Protein AF-A0A8B8WNE2-F1 (afdb_monomer)

Sequence (364 aa):
MQEPPKNIEEFLKLQNLDHWPKEIHFGDNDKLLCTLKKIKEDSSFTSIYTHLWGNVPRVHDATMAMESRLAECSMLLKNHVSEIFEWNRIISRTSSHGKLEQYKAFLRNYRKEKKIMLSDDMETKKDIEGCNFPGFRTNELTRLPRHLNAERIYLFILKAHNFEGKIFKIWKTHFLSEASVALLHDSFWWWFLHKFKPDRESQDSLFDRISESYVSLFMSIPLSRKDAFFQVYPDCLAQAIYATFQEAFPESSDFFNDEFKEDLGNNIFLWLSGLKPKKDFWTHWKLNELSTTTIHGSKKTPSESIKDRIARSQECISTYIDFNMTKILKNPEGYTMPASKEESRLSGLPTKAPSKGYQETLRS

Foldseek 3Di:
DDDPDPDPVSVCVVVVNPPPPPDDDDPCVPVVVVVVVVVCVCPDPVNVVVVCVVPPQDPVNVVVVVVVVVVVVVVVVVVVVVVVVVVVVLVVDDDDPVSVVVVVVVVVVVVPPDPPPVPPPPPQALALQSDDQPFDDLPDQRAAAPNDDQLLLLVVLLVLVPDDPVVSVVLSVLCPDPLNSLLLRLLLVLVSCVPPNPDPVRNVSSVVSNVVSLVVSLVPDDPVCNVVNLVCSLVSSLLSSLLSCCQSRVVHVVVSDLVVSQVSSQVSCCVRPVDGDPPPPCVSPPCVCVQQAPSSGHGDDHDQPVVNVVVVVVVVVCVVDPPPVVVCVVDVPVPDDDDDDDDDDDDDDDDDDDDDDDDDDDDD

Solvent-accessible surface area (backbone atoms only — not comparable to full-atom values): 22325 Å² total; per-residue (Å²): 132,83,78,79,65,89,47,70,70,54,43,31,55,76,67,72,43,86,82,61,82,88,72,80,86,68,95,53,61,66,63,51,51,51,49,52,50,48,51,52,52,58,68,26,70,68,46,46,48,54,52,46,68,75,70,51,83,45,72,65,57,53,48,52,54,49,51,52,51,50,52,51,51,50,51,54,49,52,50,53,49,52,50,51,48,52,52,48,57,64,66,70,57,78,88,62,81,74,49,60,57,51,54,51,52,50,52,51,55,61,65,51,67,63,74,71,65,79,61,86,80,58,87,64,68,50,36,65,83,74,58,75,84,91,65,83,52,95,92,50,84,62,78,46,65,93,72,54,54,60,61,56,45,46,53,52,54,56,56,66,68,64,53,57,73,70,56,40,57,58,49,48,56,55,58,60,28,69,34,41,41,48,36,49,40,34,52,40,52,37,50,46,22,70,76,76,52,78,46,67,69,53,36,53,56,33,49,52,52,35,51,53,22,47,51,52,42,59,69,71,44,58,78,95,49,37,66,70,49,63,72,49,45,42,60,53,51,36,52,41,41,52,51,49,50,55,70,54,18,62,76,38,49,85,72,66,41,69,66,48,52,52,53,48,35,38,51,43,20,33,73,74,70,70,43,67,68,66,85,74,66,69,74,77,61,77,53,72,56,62,70,48,21,43,97,82,72,45,72,46,77,74,79,72,46,72,67,55,51,49,48,50,53,51,51,52,49,53,70,74,54,77,79,54,65,71,59,54,75,70,50,66,79,83,76,62,82,87,80,88,81,91,90,88,82,89,86,82,86,86,91,84,91,87,83,88,80,92,78,93,82,90,89,132

InterPro domains:
  IPR029417 FAM227 Protein [PF14922] (142-290)
  IPR029417 FAM227 Protein [PTHR33560] (12-342)

Secondary structure (DSSP, 8-state):
-PPPPSSHHHHHHHTT-TT--S----S-HHHHHHHHHHHHHHTSHHHHHHHHHHHS--HHHHHHHHHHHHHHHHHHHHHHHHHHHHHHHHHHS---THHHHHHHHHHHHHTTS------TT--S-SSSTT-------TTSPPPPGGG--HHHHHHHHHHHTT--HHHHHHHHHHHTSHHHHHHHHHHHHHHHHHHTS--HHHHHHHHHHHHHHHHHHHHHS-HHHHHHHHHHHHHHHHHHHHHHHHHH-GGGGGGS-HHHHHHHHHHHHHHHHSSPPPTTGGGG---HHHHHB-TTSPBPPP---HHHHHHHHHHHHHHH----HHHHHH-GGGG-PPP-------------------------

Mean predicted aligned error: 21.05 Å

pLDDT: mean 73.75, std 20.16, range [26.16, 97.69]

Radius of gyration: 37.47 Å; Cα contacts (8 Å, |Δi|>4): 193; chains: 1; bounding box: 76×90×105 Å

Nearest PDB structures (foldseek):
  6tv5-assembly1_B  TM=4.886E-01  e=3.272E+00  Argiope argentata
  7a0i-assembly1_A  TM=5.057E-01  e=6.732E+00  Trichonephila clavipes

Organism: Balaenoptera musculus (NCBI:txid9771)

Structure (mmCIF, N/CA/C/O backbone):
data_AF-A0A8B8WNE2-F1
#
_entry.id   AF-A0A8B8WNE2-F1
#
loop_
_atom_site.group_PDB
_atom_site.id
_atom_site.type_symbol
_atom_site.label_atom_id
_atom_site.label_alt_id
_atom_site.label_comp_id
_atom_site.label_asym_id
_atom_site.label_entity_id
_atom_site.label_seq_id
_atom_site.pdbx_PDB_ins_code
_atom_site.Cartn_x
_atom_site.Cartn_y
_atom_site.Cartn_z
_atom_site.occupancy
_atom_site.B_iso_or_equiv
_atom_site.auth_seq_id
_atom_site.auth_comp_id
_atom_site.auth_asym_id
_atom_site.auth_atom_id
_atom_site.pdbx_PDB_model_num
ATOM 1 N N . MET A 1 1 ? 19.455 -43.762 28.424 1.00 48.88 1 MET A N 1
ATOM 2 C CA . MET A 1 1 ? 19.972 -42.782 27.445 1.00 48.88 1 MET A CA 1
ATOM 3 C C . MET A 1 1 ? 21.254 -43.367 26.884 1.00 48.88 1 MET A C 1
ATOM 5 O O . MET A 1 1 ? 22.094 -43.746 27.688 1.00 48.88 1 MET A O 1
ATOM 9 N N . GLN A 1 2 ? 21.355 -43.574 25.569 1.00 64.38 2 GLN A N 1
ATOM 10 C CA . GLN A 1 2 ? 22.597 -44.073 24.962 1.00 64.38 2 GLN A CA 1
ATOM 11 C C . GLN A 1 2 ? 23.680 -42.997 25.091 1.00 64.38 2 GLN A C 1
ATOM 13 O O . GLN A 1 2 ? 23.397 -41.820 24.866 1.00 64.38 2 GLN A O 1
ATOM 18 N N . GLU A 1 3 ? 24.884 -43.394 25.512 1.00 72.44 3 GLU A N 1
ATOM 19 C CA . GLU A 1 3 ? 26.039 -42.493 25.532 1.00 72.44 3 GLU A CA 1
ATOM 20 C C . GLU A 1 3 ? 26.310 -41.966 24.113 1.00 72.44 3 GLU A C 1
ATOM 22 O O . GLU A 1 3 ? 26.172 -42.723 23.148 1.00 72.44 3 GLU A O 1
ATOM 27 N N . PRO A 1 4 ? 26.676 -40.681 23.962 1.00 70.50 4 PRO A N 1
ATOM 28 C CA . PRO A 1 4 ? 27.012 -40.131 22.660 1.00 70.50 4 PRO A CA 1
ATOM 29 C C . PRO A 1 4 ? 28.273 -40.816 22.103 1.00 70.50 4 PRO A C 1
ATOM 31 O O . PRO A 1 4 ? 29.199 -41.100 22.870 1.00 70.50 4 PRO A O 1
ATOM 34 N N . PRO A 1 5 ? 28.327 -41.074 20.784 1.00 75.50 5 PRO A N 1
ATOM 35 C CA . PRO A 1 5 ? 29.476 -41.713 20.152 1.00 75.50 5 PRO A CA 1
ATOM 36 C C . PRO A 1 5 ? 30.748 -40.889 20.351 1.00 75.50 5 PRO A C 1
ATOM 38 O O . PRO A 1 5 ? 30.731 -39.663 20.213 1.00 75.50 5 PRO A O 1
ATOM 41 N N . LYS A 1 6 ? 31.852 -41.570 20.675 1.00 80.00 6 LYS A N 1
ATOM 42 C CA . LYS A 1 6 ? 33.145 -40.934 20.995 1.00 80.00 6 LYS A CA 1
ATOM 43 C C . LYS A 1 6 ? 34.102 -40.909 19.805 1.00 80.00 6 LYS A C 1
ATOM 45 O O . LYS A 1 6 ? 35.064 -40.146 19.813 1.00 80.00 6 LYS A O 1
ATOM 50 N N . ASN A 1 7 ? 33.838 -41.718 18.782 1.00 79.31 7 ASN A N 1
ATOM 51 C CA . ASN A 1 7 ? 34.587 -41.745 17.530 1.00 79.31 7 ASN A CA 1
ATOM 52 C C . ASN A 1 7 ? 33.634 -41.786 16.324 1.00 79.31 7 ASN A C 1
ATOM 54 O O . ASN A 1 7 ? 32.427 -42.018 16.453 1.00 79.31 7 ASN A O 1
ATOM 58 N N . ILE A 1 8 ? 34.183 -41.499 15.143 1.00 74.19 8 ILE A N 1
ATOM 59 C CA . ILE A 1 8 ? 33.393 -41.393 13.914 1.00 74.19 8 ILE A CA 1
ATOM 60 C C . ILE A 1 8 ? 32.842 -42.757 13.483 1.00 74.19 8 ILE A C 1
ATOM 62 O O . ILE A 1 8 ? 31.749 -42.829 12.932 1.00 74.19 8 ILE A O 1
ATOM 66 N N . GLU A 1 9 ? 33.531 -43.848 13.810 1.00 77.38 9 GLU A N 1
ATOM 67 C CA . GLU A 1 9 ? 33.096 -45.215 13.528 1.00 77.38 9 GLU A CA 1
ATOM 68 C C . GLU A 1 9 ? 31.856 -45.617 14.345 1.00 77.38 9 GLU A C 1
ATOM 70 O O . GLU A 1 9 ? 30.936 -46.235 13.810 1.00 77.38 9 GLU A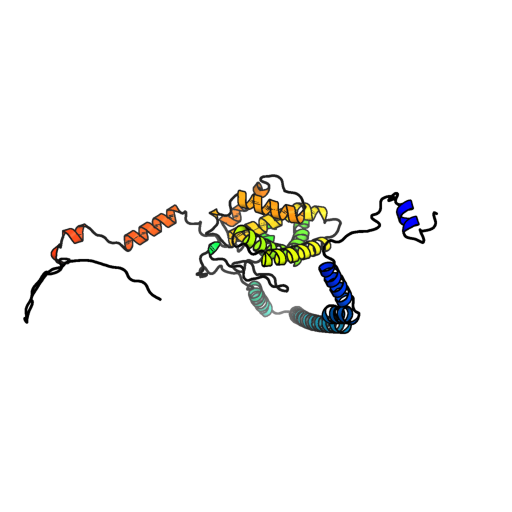 O 1
ATOM 75 N N . GLU A 1 10 ? 31.797 -45.244 15.625 1.00 80.75 10 GLU A N 1
ATOM 76 C CA . GLU A 1 10 ? 30.633 -45.421 16.500 1.00 80.75 10 GLU A CA 1
ATOM 77 C C . GLU A 1 10 ? 29.460 -44.563 16.028 1.00 80.75 10 GLU A C 1
ATOM 79 O O . GLU A 1 10 ? 28.321 -45.032 16.018 1.00 80.75 10 GLU A O 1
ATOM 84 N N . PHE A 1 11 ? 29.733 -43.329 15.590 1.00 80.44 11 PHE A N 1
ATOM 85 C CA . PHE A 1 11 ? 28.715 -42.442 15.032 1.00 80.44 11 PHE A CA 1
ATOM 86 C C . PHE A 1 11 ? 28.107 -43.013 13.745 1.00 80.44 11 PHE A C 1
ATOM 88 O O . PHE A 1 11 ? 26.885 -43.077 13.620 1.00 80.44 11 PHE A O 1
ATOM 95 N N . LEU A 1 12 ? 28.937 -43.479 12.809 1.00 78.38 12 LEU A N 1
ATOM 96 C CA . LEU A 1 12 ? 28.476 -44.042 11.538 1.00 78.38 12 LEU A CA 1
ATOM 97 C C . LEU A 1 12 ? 27.674 -45.335 11.740 1.00 78.38 12 LEU A C 1
ATOM 99 O O . LEU A 1 12 ? 26.643 -45.514 11.089 1.00 78.38 12 LEU A O 1
ATOM 103 N N . LYS A 1 13 ? 28.078 -46.185 12.695 1.00 79.19 13 LYS A N 1
ATOM 104 C CA . LYS A 1 13 ? 27.313 -47.381 13.086 1.00 79.19 13 LYS A CA 1
ATOM 105 C C . LYS A 1 13 ? 25.959 -47.041 13.702 1.00 79.19 13 LYS A C 1
ATOM 107 O O . LYS A 1 13 ? 24.970 -47.683 13.371 1.00 79.19 13 LYS A O 1
ATOM 112 N N . LEU A 1 14 ? 25.888 -46.023 14.563 1.00 79.44 14 LEU A N 1
ATOM 113 C CA . LEU A 1 14 ? 24.617 -45.558 15.139 1.00 79.44 14 LEU A CA 1
ATOM 114 C C . LEU A 1 14 ? 23.645 -45.028 14.076 1.00 79.44 14 LEU A C 1
ATOM 116 O O . LEU A 1 14 ? 22.435 -45.109 14.266 1.00 79.44 14 LEU A O 1
ATOM 120 N N . GLN A 1 15 ? 24.165 -44.498 12.967 1.00 78.00 15 GLN A N 1
ATOM 121 C CA . GLN A 1 15 ? 23.371 -43.994 11.844 1.00 78.00 15 GLN A CA 1
ATOM 122 C C . GLN A 1 15 ? 23.116 -45.051 10.749 1.00 78.00 15 GLN A C 1
ATOM 124 O O . GLN A 1 15 ? 22.546 -44.711 9.715 1.00 78.00 15 GLN A O 1
ATOM 129 N N . ASN A 1 16 ? 23.506 -46.320 10.954 1.00 76.06 16 ASN A N 1
ATOM 130 C CA . ASN A 1 16 ? 23.431 -47.405 9.959 1.00 76.06 16 ASN A CA 1
ATOM 131 C C . ASN A 1 16 ? 24.125 -47.075 8.616 1.00 76.06 16 ASN A C 1
ATOM 133 O O . ASN A 1 16 ? 23.682 -47.500 7.548 1.00 76.06 16 ASN A O 1
ATOM 137 N N . LEU A 1 17 ? 25.220 -46.308 8.649 1.00 71.94 17 LEU A N 1
ATOM 138 C CA . LEU A 1 17 ? 25.988 -45.893 7.468 1.00 71.94 17 LEU A CA 1
ATOM 139 C C . LEU A 1 17 ? 27.290 -46.699 7.345 1.00 71.94 17 LEU A C 1
ATOM 141 O O . LEU A 1 17 ? 28.389 -46.145 7.326 1.00 71.94 17 LEU A O 1
ATOM 145 N N . ASP A 1 18 ? 27.169 -48.023 7.231 1.00 66.38 18 ASP A N 1
ATOM 146 C CA . ASP A 1 18 ? 28.320 -48.943 7.177 1.00 66.38 18 ASP A CA 1
ATOM 147 C C . ASP A 1 18 ? 29.177 -48.793 5.902 1.00 66.38 18 ASP A C 1
ATOM 149 O O . ASP A 1 18 ? 30.341 -49.190 5.878 1.00 66.38 18 ASP A O 1
ATOM 153 N N . HIS A 1 19 ? 28.617 -48.199 4.843 1.00 61.06 19 HIS A N 1
ATOM 154 C CA . HIS A 1 19 ? 29.271 -47.988 3.543 1.00 61.06 19 HIS A CA 1
ATOM 155 C C . HIS A 1 19 ? 29.701 -46.527 3.350 1.00 61.06 19 HIS A C 1
ATOM 157 O O . HIS A 1 19 ? 29.544 -45.950 2.273 1.00 61.06 19 HIS A O 1
ATOM 163 N N . TRP A 1 20 ? 30.219 -45.904 4.409 1.00 66.00 20 TRP A N 1
ATOM 164 C CA . TRP A 1 20 ? 30.763 -44.554 4.319 1.00 66.00 20 TRP A CA 1
ATOM 165 C C . TRP A 1 20 ? 32.042 -44.544 3.458 1.00 66.00 20 TRP A C 1
ATOM 167 O O . TRP A 1 20 ? 32.944 -45.350 3.718 1.00 66.00 20 TRP A O 1
ATOM 177 N N . PRO A 1 21 ? 32.164 -43.659 2.448 1.00 64.94 21 PRO A N 1
ATOM 178 C CA . PRO A 1 21 ? 33.367 -43.572 1.627 1.00 64.94 21 PRO A CA 1
ATOM 179 C C . PRO A 1 21 ? 34.574 -43.218 2.502 1.00 64.94 21 PRO A C 1
ATOM 181 O O . PRO A 1 21 ? 34.667 -42.110 3.029 1.00 64.94 21 PRO A O 1
ATOM 184 N N . LYS A 1 22 ? 35.494 -44.171 2.682 1.00 64.31 22 LYS A N 1
ATOM 185 C CA . LYS A 1 22 ? 36.714 -43.962 3.481 1.00 64.31 22 LYS A CA 1
ATOM 186 C C . LYS A 1 22 ? 37.762 -43.145 2.729 1.00 64.31 22 LYS A C 1
ATOM 188 O O . LYS A 1 22 ? 38.534 -42.426 3.350 1.00 64.31 22 LYS A O 1
ATOM 193 N N . GLU A 1 23 ? 37.746 -43.224 1.401 1.00 58.97 23 GLU A N 1
ATOM 194 C CA . GLU A 1 23 ? 38.662 -42.509 0.520 1.00 58.97 23 GLU A CA 1
ATOM 195 C C . GLU A 1 23 ? 37.865 -41.865 -0.614 1.00 58.97 23 GLU A C 1
ATOM 197 O O . GLU A 1 23 ? 37.253 -42.541 -1.441 1.00 58.97 23 GLU A O 1
ATOM 202 N N . ILE A 1 24 ? 37.838 -40.532 -0.623 1.00 58.50 24 ILE A N 1
ATOM 203 C CA . ILE A 1 24 ? 37.271 -39.751 -1.718 1.00 58.50 24 ILE A CA 1
ATOM 204 C C . ILE A 1 24 ? 38.439 -39.351 -2.617 1.00 58.50 24 ILE A C 1
ATOM 206 O O . ILE A 1 24 ? 39.247 -38.496 -2.254 1.00 58.50 24 ILE A O 1
ATOM 210 N N . HIS A 1 25 ? 38.548 -39.972 -3.790 1.00 58.09 25 HIS A N 1
ATOM 211 C CA . HIS A 1 25 ? 39.507 -39.542 -4.804 1.00 58.09 25 HIS A CA 1
ATOM 212 C C . HIS A 1 25 ? 38.966 -38.305 -5.520 1.00 58.09 25 HIS A C 1
ATOM 214 O O . HIS A 1 25 ? 38.154 -38.396 -6.440 1.00 58.09 25 HIS A O 1
ATOM 220 N N . PHE A 1 26 ? 39.411 -37.130 -5.085 1.00 57.81 26 PHE A N 1
ATOM 221 C CA . PHE A 1 26 ? 39.160 -35.890 -5.805 1.00 57.81 26 PHE A CA 1
ATOM 222 C C . PHE A 1 26 ? 40.120 -35.803 -6.998 1.00 57.81 26 PHE A C 1
ATOM 224 O O . PHE A 1 26 ? 41.335 -35.813 -6.826 1.00 57.81 26 PHE A O 1
ATOM 231 N N . GLY A 1 27 ? 39.577 -35.727 -8.215 1.00 60.47 27 GLY A N 1
ATOM 232 C CA . GLY A 1 27 ? 40.360 -35.715 -9.459 1.00 60.47 27 GLY A CA 1
ATOM 233 C C . GLY A 1 27 ? 41.192 -34.450 -9.708 1.00 60.47 27 GLY A C 1
ATOM 234 O O . GLY A 1 27 ? 41.904 -34.398 -10.703 1.00 60.47 27 GLY A O 1
ATOM 235 N N . ASP A 1 28 ? 41.113 -33.441 -8.835 1.00 67.00 28 ASP A N 1
ATOM 236 C CA . ASP A 1 28 ? 41.791 -32.151 -9.001 1.00 67.00 28 ASP A CA 1
ATOM 237 C C . ASP A 1 28 ? 42.262 -31.608 -7.636 1.00 67.00 28 ASP A C 1
ATOM 239 O O . ASP A 1 28 ? 41.620 -30.767 -6.996 1.00 67.00 28 ASP A O 1
ATOM 243 N N . ASN A 1 29 ? 43.366 -32.179 -7.139 1.00 67.06 29 ASN A N 1
ATOM 244 C CA . ASN A 1 29 ? 43.951 -31.852 -5.832 1.00 67.06 29 ASN A CA 1
ATOM 245 C C . ASN A 1 29 ? 44.371 -30.377 -5.719 1.00 67.06 29 ASN A C 1
ATOM 247 O O . ASN A 1 29 ? 44.276 -29.797 -4.636 1.00 67.06 29 ASN A O 1
ATOM 251 N N . ASP A 1 30 ? 44.773 -29.745 -6.822 1.00 72.44 30 ASP A N 1
ATOM 252 C CA . ASP A 1 30 ? 45.259 -28.361 -6.824 1.00 72.44 30 ASP A CA 1
ATOM 253 C C . ASP A 1 30 ? 44.125 -27.363 -6.562 1.00 72.44 30 ASP A C 1
ATOM 255 O O . ASP A 1 30 ? 44.275 -26.403 -5.795 1.00 72.44 30 ASP A O 1
ATOM 259 N N . LYS A 1 31 ? 42.940 -27.624 -7.124 1.00 74.81 31 LYS A N 1
ATOM 260 C CA . LYS A 1 31 ? 41.735 -26.817 -6.894 1.00 74.81 31 LYS A CA 1
ATOM 261 C C . LYS A 1 31 ? 41.221 -26.943 -5.460 1.00 74.81 31 LYS A C 1
ATOM 263 O O . LYS A 1 31 ? 40.771 -25.957 -4.865 1.00 74.81 31 LYS A O 1
ATOM 268 N N . LEU A 1 32 ? 41.325 -28.138 -4.882 1.00 71.88 32 LEU A N 1
ATOM 269 C CA . LEU A 1 32 ? 40.969 -28.391 -3.487 1.00 71.88 32 LEU A CA 1
ATOM 270 C C . LEU A 1 32 ? 41.952 -27.685 -2.543 1.00 71.88 32 LEU A C 1
ATOM 272 O O . LEU A 1 32 ? 41.517 -27.004 -1.614 1.00 71.88 32 LEU A O 1
ATOM 276 N N . LEU A 1 33 ? 43.254 -27.739 -2.834 1.00 78.31 33 LEU A N 1
ATOM 277 C CA . LEU A 1 33 ? 44.283 -27.020 -2.081 1.00 78.31 33 LEU A CA 1
ATOM 278 C C . LEU A 1 33 ? 44.056 -25.499 -2.112 1.00 78.31 33 LEU A C 1
ATOM 280 O O . LEU A 1 33 ? 44.132 -24.843 -1.073 1.00 78.31 33 LEU A O 1
ATOM 284 N N . CYS A 1 34 ? 43.711 -24.942 -3.278 1.00 77.19 34 CYS A N 1
ATOM 285 C CA . CYS A 1 34 ? 43.352 -23.527 -3.413 1.00 77.19 34 CYS A CA 1
ATOM 286 C C . CYS A 1 34 ? 42.118 -23.169 -2.578 1.00 77.19 34 CYS A C 1
ATOM 288 O O . CYS A 1 34 ? 42.102 -22.140 -1.905 1.00 77.19 34 CYS A O 1
ATOM 290 N N . THR A 1 35 ? 41.104 -24.036 -2.577 1.00 79.50 35 THR A N 1
ATOM 291 C CA . THR A 1 35 ? 39.876 -23.834 -1.797 1.00 79.50 35 THR A CA 1
ATOM 292 C C . THR A 1 35 ? 40.157 -23.900 -0.297 1.00 79.50 35 THR A C 1
ATOM 294 O O . THR A 1 35 ? 39.703 -23.035 0.444 1.00 79.50 35 THR A O 1
ATOM 297 N N . LEU A 1 36 ? 40.969 -24.858 0.159 1.00 81.38 36 LEU A N 1
ATOM 298 C CA . LEU A 1 36 ? 41.393 -24.959 1.557 1.00 81.38 36 LEU A CA 1
ATOM 299 C C . LEU A 1 36 ? 42.225 -23.755 1.995 1.00 81.38 36 LEU A C 1
ATOM 301 O O . LEU A 1 36 ? 42.039 -23.254 3.102 1.00 81.38 36 LEU A O 1
ATOM 305 N N . LYS A 1 37 ? 43.127 -23.270 1.137 1.00 82.88 37 LYS A N 1
ATOM 306 C CA . LYS A 1 37 ? 43.926 -22.076 1.422 1.00 82.88 37 LYS A CA 1
ATOM 307 C C . LYS A 1 37 ? 43.037 -20.841 1.547 1.00 82.88 37 LYS A C 1
ATOM 309 O O . LYS A 1 37 ? 43.192 -20.093 2.505 1.00 82.88 37 LYS A O 1
ATOM 314 N N . LYS A 1 38 ? 42.063 -20.693 0.648 1.00 83.38 38 LYS A N 1
ATOM 315 C CA . LYS A 1 38 ? 41.084 -19.605 0.683 1.00 83.38 38 LYS A CA 1
ATOM 316 C C . LYS A 1 38 ? 40.211 -19.664 1.934 1.00 83.38 38 LYS A C 1
ATOM 318 O O . LYS A 1 38 ? 40.115 -18.677 2.644 1.00 83.38 38 LYS A O 1
ATOM 323 N N . ILE A 1 39 ? 39.677 -20.840 2.274 1.00 81.75 39 ILE A N 1
ATOM 324 C CA . ILE A 1 39 ? 38.917 -21.039 3.516 1.00 81.75 39 ILE A CA 1
ATOM 325 C C . ILE A 1 39 ? 39.778 -20.688 4.730 1.00 81.75 39 ILE A C 1
ATOM 327 O O . ILE A 1 39 ? 39.291 -20.025 5.633 1.00 81.75 39 ILE A O 1
ATOM 331 N N . LYS A 1 40 ? 41.056 -21.082 4.747 1.00 86.06 40 LYS A N 1
ATOM 332 C CA . LYS A 1 40 ? 41.979 -20.777 5.847 1.00 86.06 40 LYS A CA 1
ATOM 333 C C . LYS A 1 40 ? 42.279 -19.280 5.973 1.00 86.06 40 LYS A C 1
ATOM 335 O O . LYS A 1 40 ? 42.417 -18.782 7.090 1.00 86.06 40 LYS A O 1
ATOM 340 N N . GLU A 1 41 ? 42.407 -18.580 4.850 1.00 85.50 41 GLU A N 1
ATOM 341 C CA . GLU A 1 41 ? 42.582 -17.125 4.794 1.00 85.50 41 GLU A CA 1
ATOM 342 C C . GLU A 1 41 ? 41.306 -16.400 5.251 1.00 85.50 41 GLU A C 1
ATOM 344 O O . GLU A 1 41 ? 41.379 -15.523 6.116 1.00 85.50 41 GLU A O 1
ATOM 349 N N . ASP A 1 42 ? 40.141 -16.835 4.772 1.00 79.94 42 ASP A N 1
ATOM 350 C CA . ASP A 1 42 ? 38.824 -16.298 5.133 1.00 79.94 42 ASP A CA 1
ATOM 351 C C . ASP A 1 42 ? 38.476 -16.577 6.606 1.00 79.94 42 ASP A C 1
ATOM 353 O O . ASP A 1 42 ? 37.898 -15.731 7.284 1.00 79.94 42 ASP A O 1
ATOM 357 N N . SER A 1 43 ? 38.896 -17.727 7.141 1.00 80.12 43 SER A N 1
ATOM 358 C CA . SER A 1 43 ? 38.730 -18.099 8.549 1.00 80.12 43 SER A CA 1
ATOM 359 C C . SER A 1 43 ? 39.843 -17.567 9.457 1.00 80.12 43 SER A C 1
ATOM 361 O O . SER A 1 43 ? 39.888 -17.907 10.641 1.00 80.12 43 SER A O 1
ATOM 363 N N . SER A 1 44 ? 40.799 -16.801 8.923 1.00 89.19 44 SER A N 1
ATOM 364 C CA . SER A 1 44 ? 41.867 -16.232 9.740 1.00 89.19 44 SER A CA 1
ATOM 365 C C . SER A 1 44 ? 41.306 -15.166 10.678 1.00 89.19 44 SER A C 1
ATOM 367 O O . SER A 1 44 ? 40.397 -14.414 10.323 1.00 89.19 44 SER A O 1
ATOM 369 N N . PHE A 1 45 ? 41.884 -15.066 11.878 1.00 87.62 45 PHE A N 1
ATOM 370 C CA . PHE A 1 45 ? 41.476 -14.066 12.865 1.00 87.62 45 PHE A CA 1
ATOM 371 C C . PHE A 1 45 ? 41.460 -12.653 12.271 1.00 87.62 45 PHE A C 1
ATOM 373 O O . PHE A 1 45 ? 40.511 -11.912 12.491 1.00 87.62 45 PHE A O 1
ATOM 380 N N . THR A 1 46 ? 42.473 -12.301 11.476 1.00 87.81 46 THR A N 1
ATOM 381 C CA . THR A 1 46 ? 42.583 -10.983 10.844 1.00 87.81 46 THR A CA 1
ATOM 382 C C . THR A 1 46 ? 41.436 -10.710 9.877 1.00 87.81 46 THR A C 1
ATOM 384 O O . THR A 1 46 ? 40.878 -9.620 9.934 1.00 87.81 46 THR A O 1
ATOM 387 N N . SER A 1 47 ? 41.069 -11.681 9.030 1.00 87.88 47 SER A N 1
ATOM 388 C CA . SER A 1 47 ? 39.990 -11.531 8.041 1.00 87.88 47 SER A CA 1
ATOM 389 C C . SER A 1 47 ? 38.616 -11.435 8.710 1.00 87.88 47 SER A C 1
ATOM 391 O O . SER A 1 47 ? 37.817 -10.550 8.402 1.00 87.88 47 SER A O 1
ATOM 393 N N . ILE A 1 48 ? 38.373 -12.282 9.716 1.00 87.19 48 ILE A N 1
ATOM 394 C CA . ILE A 1 48 ? 37.149 -12.228 10.526 1.00 87.19 48 ILE A CA 1
ATOM 395 C C . ILE A 1 48 ? 37.073 -10.892 11.276 1.00 87.19 48 ILE A C 1
ATOM 397 O O . ILE A 1 48 ? 36.033 -10.236 11.273 1.00 87.19 48 ILE A O 1
ATOM 401 N N . TYR A 1 49 ? 38.172 -10.460 11.896 1.00 85.00 49 TYR A N 1
ATOM 402 C CA . TYR A 1 49 ? 38.223 -9.221 12.663 1.00 85.00 49 TYR A CA 1
ATOM 403 C C . TYR A 1 49 ? 37.957 -7.994 11.788 1.00 85.00 49 TYR A C 1
ATOM 405 O O . TYR A 1 49 ? 37.120 -7.175 12.154 1.00 85.00 49 TYR A O 1
ATOM 413 N N . THR A 1 50 ? 38.602 -7.861 10.624 1.00 86.69 50 THR A N 1
ATOM 414 C CA . THR A 1 50 ? 38.355 -6.731 9.712 1.00 86.69 50 THR A CA 1
ATOM 415 C C . THR A 1 50 ? 36.935 -6.739 9.161 1.00 86.69 50 THR A C 1
ATOM 417 O O . THR A 1 50 ? 36.314 -5.677 9.084 1.00 86.69 50 THR A O 1
ATOM 420 N N . HIS A 1 51 ? 36.392 -7.914 8.831 1.00 84.88 51 HIS A N 1
ATOM 421 C CA . HIS A 1 51 ? 35.014 -8.034 8.367 1.00 84.88 51 HIS A CA 1
ATOM 422 C C . HIS A 1 51 ? 34.012 -7.595 9.441 1.00 84.88 51 HIS A C 1
ATOM 424 O O . HIS A 1 51 ? 33.121 -6.791 9.161 1.00 84.88 51 HIS A O 1
ATOM 430 N N . LEU A 1 52 ? 34.179 -8.061 10.681 1.00 82.94 52 LEU A N 1
ATOM 431 C CA . LEU A 1 52 ? 33.323 -7.656 11.795 1.00 82.94 52 LEU A CA 1
ATOM 432 C C . LEU A 1 52 ? 33.497 -6.170 12.127 1.00 82.94 52 LEU A C 1
ATOM 434 O O . LEU A 1 52 ? 32.516 -5.474 12.360 1.00 82.94 52 LEU A O 1
ATOM 438 N N . TRP A 1 53 ? 34.726 -5.658 12.087 1.00 79.06 53 TRP A N 1
ATOM 439 C CA . TRP A 1 53 ? 35.035 -4.259 12.383 1.00 79.06 53 TRP A CA 1
ATOM 440 C C . TRP A 1 53 ? 34.415 -3.266 11.393 1.00 79.06 53 TRP A C 1
ATOM 442 O O . TRP A 1 53 ? 34.112 -2.137 11.784 1.00 79.06 53 TRP A O 1
ATOM 452 N N . GLY A 1 54 ? 34.252 -3.673 10.129 1.00 78.62 54 GLY A N 1
ATOM 453 C CA . GLY A 1 54 ? 33.642 -2.861 9.076 1.00 78.62 54 GLY A CA 1
ATOM 454 C C . GLY A 1 54 ? 32.121 -2.993 8.966 1.00 78.62 54 GLY A C 1
ATOM 455 O O . GLY A 1 54 ? 31.476 -2.039 8.546 1.00 78.62 54 GLY A O 1
ATOM 456 N N . ASN A 1 55 ? 31.545 -4.143 9.337 1.00 78.88 55 ASN A N 1
ATOM 457 C CA . ASN A 1 55 ? 30.125 -4.435 9.092 1.00 78.88 55 ASN A CA 1
ATOM 458 C C . ASN A 1 55 ? 29.254 -4.476 10.352 1.00 78.88 55 ASN A C 1
ATOM 460 O O . ASN A 1 55 ? 28.035 -4.388 10.237 1.00 78.88 55 ASN A O 1
ATOM 464 N N . VAL A 1 56 ? 29.836 -4.621 11.546 1.00 78.31 56 VAL A N 1
ATOM 465 C CA . VAL A 1 56 ? 29.068 -4.623 12.797 1.00 78.31 56 VAL A CA 1
ATOM 466 C C . VAL A 1 56 ? 29.000 -3.192 13.336 1.00 78.31 56 VAL A C 1
ATOM 468 O O . VAL A 1 56 ? 30.043 -2.643 13.709 1.00 78.31 56 VAL A O 1
ATOM 471 N N . PRO A 1 57 ? 27.802 -2.575 13.412 1.00 66.50 57 PRO A N 1
ATOM 472 C CA . PRO A 1 57 ? 27.643 -1.253 14.001 1.00 66.50 57 PRO A CA 1
ATOM 473 C C . PRO A 1 57 ? 28.164 -1.266 15.434 1.00 66.50 57 PRO A C 1
ATOM 475 O O . PRO A 1 57 ? 27.754 -2.100 16.250 1.00 66.50 57 PRO A O 1
ATOM 478 N N . ARG A 1 58 ? 29.089 -0.362 15.759 1.00 75.19 58 ARG A N 1
ATOM 479 C CA . ARG A 1 58 ? 29.627 -0.312 17.117 1.00 75.19 58 ARG A CA 1
ATOM 480 C C . ARG A 1 58 ? 28.558 0.227 18.042 1.00 75.19 58 ARG A C 1
ATOM 482 O O . ARG A 1 58 ? 27.800 1.122 17.679 1.00 75.19 58 ARG A O 1
ATOM 489 N N . VAL A 1 59 ? 28.560 -0.264 19.278 1.00 71.00 59 VAL A N 1
ATOM 490 C CA . VAL A 1 59 ? 27.661 0.223 20.334 1.00 71.00 59 VAL A CA 1
ATOM 491 C C . VAL A 1 59 ? 27.728 1.749 20.437 1.00 71.00 59 VAL A C 1
ATOM 493 O O . VAL A 1 59 ? 26.701 2.391 20.581 1.00 71.00 59 VAL A O 1
ATOM 496 N N . HIS A 1 60 ? 28.916 2.338 20.271 1.00 70.62 60 HIS A N 1
ATOM 497 C CA . HIS A 1 60 ? 29.089 3.788 20.302 1.00 70.62 60 HIS A CA 1
ATOM 498 C C . HIS A 1 60 ? 28.442 4.508 19.107 1.00 70.62 60 HIS A C 1
ATOM 500 O O . HIS A 1 60 ? 27.803 5.534 19.304 1.00 70.62 60 HIS A O 1
ATOM 506 N N . ASP A 1 61 ? 28.523 3.951 17.896 1.00 73.56 61 ASP A N 1
ATOM 507 C CA . ASP A 1 61 ? 27.893 4.530 16.700 1.00 73.56 61 ASP A CA 1
ATOM 508 C C . ASP A 1 61 ? 26.363 4.444 16.792 1.00 73.56 61 ASP A C 1
ATOM 510 O O . ASP A 1 61 ? 25.654 5.393 16.458 1.00 73.56 61 ASP A O 1
ATOM 514 N N . ALA A 1 62 ? 25.850 3.329 17.321 1.00 74.62 62 ALA A N 1
ATOM 515 C CA . ALA A 1 62 ? 24.429 3.156 17.604 1.00 74.62 62 ALA A CA 1
ATOM 516 C C . ALA A 1 62 ? 23.936 4.145 18.676 1.00 74.62 62 ALA A C 1
ATOM 518 O O . ALA A 1 62 ? 22.874 4.746 18.507 1.00 74.62 62 ALA A O 1
ATOM 519 N N . THR A 1 63 ? 24.719 4.365 19.739 1.00 74.31 63 THR A N 1
ATOM 520 C CA . THR A 1 63 ? 24.420 5.372 20.768 1.00 74.31 63 THR A CA 1
ATOM 521 C C . THR A 1 63 ? 24.425 6.783 20.183 1.00 74.31 63 THR A C 1
ATOM 523 O O . THR A 1 63 ? 23.471 7.523 20.403 1.00 74.31 63 THR A O 1
ATOM 526 N N . MET A 1 64 ? 25.419 7.141 19.366 1.00 76.38 64 MET A N 1
ATOM 527 C CA . MET A 1 64 ? 25.491 8.454 18.711 1.00 76.38 64 MET A CA 1
ATOM 528 C C . MET A 1 64 ? 24.316 8.691 17.749 1.00 76.38 64 MET A C 1
ATOM 530 O O . MET A 1 64 ? 23.722 9.771 17.739 1.00 76.38 64 MET A O 1
ATOM 534 N N . ALA A 1 65 ? 23.928 7.679 16.967 1.00 80.00 65 ALA A N 1
ATOM 535 C CA . ALA A 1 65 ? 22.757 7.755 16.095 1.00 80.00 65 ALA A CA 1
ATOM 536 C C . ALA A 1 65 ? 21.453 7.898 16.900 1.00 80.00 65 ALA A C 1
ATOM 538 O O . ALA A 1 65 ? 20.568 8.673 16.529 1.00 80.00 65 ALA A O 1
ATOM 539 N N . MET A 1 66 ? 21.337 7.184 18.022 1.00 85.31 66 MET A N 1
ATOM 540 C CA . MET A 1 66 ? 20.199 7.299 18.933 1.00 85.31 66 MET A CA 1
ATOM 541 C C . MET A 1 66 ? 20.121 8.694 19.568 1.00 85.31 66 MET A C 1
ATOM 543 O O . MET A 1 66 ? 19.043 9.286 19.582 1.00 85.31 66 MET A O 1
ATOM 547 N N . GLU A 1 67 ? 21.240 9.244 20.042 1.00 87.00 67 GLU A N 1
ATOM 548 C CA . GLU A 1 67 ? 21.314 10.595 20.613 1.00 87.00 67 GLU A CA 1
ATOM 549 C C . GLU A 1 67 ? 20.947 11.670 19.586 1.00 87.00 67 GLU A C 1
ATOM 551 O O . GLU A 1 67 ? 20.165 12.573 19.893 1.00 87.00 67 GLU A O 1
ATOM 556 N N . SER A 1 68 ? 21.428 11.538 18.346 1.00 86.88 68 SER A N 1
ATOM 557 C CA . SER A 1 68 ? 21.078 12.443 17.247 1.00 86.88 68 SER A CA 1
ATOM 558 C C . SER A 1 68 ? 19.570 12.445 16.965 1.00 86.88 68 SER A C 1
ATOM 560 O O . SER A 1 68 ? 18.954 13.512 16.919 1.00 86.88 68 SER A O 1
ATOM 562 N N . ARG A 1 69 ? 18.944 11.264 16.879 1.00 89.25 69 ARG A N 1
ATOM 563 C CA . ARG A 1 69 ? 17.487 11.138 16.694 1.00 89.25 69 ARG A CA 1
ATOM 564 C C . ARG A 1 69 ? 16.701 11.690 17.881 1.00 89.25 69 ARG A C 1
ATOM 566 O O . ARG A 1 69 ? 15.658 12.311 17.700 1.00 89.25 69 ARG A O 1
ATOM 573 N N . LEU A 1 70 ? 17.189 11.482 19.103 1.00 90.56 70 LEU A N 1
ATOM 574 C CA . LEU A 1 70 ? 16.536 11.981 20.313 1.00 90.56 70 LEU A CA 1
ATOM 575 C C . LEU A 1 70 ? 16.579 13.517 20.370 1.00 90.56 70 LEU A C 1
ATOM 577 O O . LEU A 1 70 ? 15.586 14.145 20.748 1.00 90.56 70 LEU A O 1
ATOM 581 N N . ALA A 1 71 ? 17.679 14.129 19.925 1.00 87.81 71 ALA A N 1
ATOM 582 C CA . ALA A 1 71 ? 17.793 15.578 19.783 1.00 87.81 71 ALA A CA 1
ATOM 583 C C . ALA A 1 71 ? 16.818 16.141 18.731 1.00 87.81 71 ALA A C 1
ATOM 585 O O . ALA A 1 71 ? 16.153 17.147 18.993 1.00 87.81 71 ALA A O 1
ATOM 586 N N . GLU A 1 72 ? 16.671 15.472 17.586 1.00 89.94 72 GLU A N 1
ATOM 587 C CA . GLU A 1 72 ? 15.712 15.853 16.541 1.00 89.94 72 GLU A CA 1
ATOM 588 C C . GLU A 1 72 ? 14.261 15.761 17.037 1.00 89.94 72 GLU A C 1
ATOM 590 O O . GLU A 1 72 ? 13.502 16.730 16.938 1.00 89.94 72 GLU A O 1
ATOM 595 N N . CYS A 1 73 ? 13.896 14.652 17.687 1.00 82.62 73 CYS A N 1
ATOM 596 C CA . CYS A 1 73 ? 12.587 14.483 18.319 1.00 82.62 73 CYS A CA 1
ATOM 597 C C . CYS A 1 73 ? 12.314 15.556 19.385 1.00 82.62 73 CYS A C 1
ATOM 599 O O . CYS A 1 73 ? 11.199 16.068 19.474 1.00 82.62 73 CYS A O 1
ATOM 601 N N . SER A 1 74 ? 13.322 15.933 20.178 1.00 88.19 74 SER A N 1
ATOM 602 C CA . SER A 1 74 ? 13.209 17.010 21.171 1.00 88.19 74 SER A CA 1
ATOM 603 C C . SER A 1 74 ? 12.932 18.367 20.518 1.00 88.19 74 SER A C 1
ATOM 605 O O . SER A 1 74 ? 12.100 19.135 21.007 1.00 88.19 74 SER A O 1
ATOM 607 N N . MET A 1 75 ? 13.578 18.658 19.386 1.00 87.81 75 MET A N 1
ATOM 608 C CA . MET A 1 75 ? 13.330 19.878 18.617 1.00 87.81 75 MET A CA 1
ATOM 609 C C . MET A 1 75 ? 11.913 19.896 18.026 1.00 87.81 75 MET A C 1
ATOM 611 O O . MET A 1 75 ? 11.202 20.888 18.187 1.00 87.81 75 MET A O 1
ATOM 615 N N . LEU A 1 76 ? 11.470 18.793 17.413 1.00 85.31 76 LEU A N 1
ATOM 616 C CA . LEU A 1 76 ? 10.107 18.652 16.886 1.00 85.31 76 LEU A CA 1
ATOM 617 C C . LEU A 1 76 ? 9.055 18.811 17.988 1.00 85.31 76 LEU A C 1
ATOM 619 O O . LEU A 1 76 ? 8.083 19.548 17.820 1.00 85.31 76 LEU A O 1
ATOM 623 N N . LEU A 1 77 ? 9.281 18.191 19.149 1.00 83.62 77 LEU A N 1
ATOM 624 C CA . LEU A 1 77 ? 8.402 18.326 20.306 1.00 83.62 77 LEU A CA 1
ATOM 625 C C . LEU A 1 77 ? 8.332 19.783 20.778 1.00 83.62 77 LEU A C 1
ATOM 627 O O . LEU A 1 77 ? 7.240 20.295 21.004 1.00 83.62 77 LEU A O 1
ATOM 631 N N . LYS A 1 78 ? 9.470 20.480 20.896 1.00 84.75 78 LYS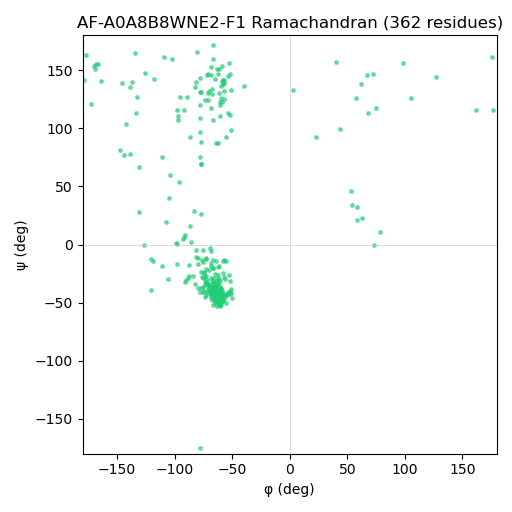 A N 1
ATOM 632 C CA . LYS A 1 78 ? 9.500 21.905 21.272 1.00 84.75 78 LYS A CA 1
ATOM 633 C C . LYS A 1 78 ? 8.747 22.782 20.274 1.00 84.75 78 LYS A C 1
ATOM 635 O O . LYS A 1 78 ? 8.049 23.704 20.701 1.00 84.75 78 LYS A O 1
ATOM 640 N N . ASN A 1 79 ? 8.847 22.488 18.981 1.00 80.75 79 ASN A N 1
ATOM 641 C CA . ASN A 1 79 ? 8.121 23.214 17.941 1.00 80.75 79 ASN A CA 1
ATOM 642 C C . ASN A 1 79 ? 6.608 23.006 18.081 1.00 80.75 79 ASN A C 1
ATOM 644 O O . ASN A 1 79 ? 5.873 23.983 18.206 1.00 80.75 79 ASN A O 1
ATOM 648 N N . HIS A 1 80 ? 6.150 21.758 18.197 1.00 77.38 80 HIS A N 1
ATOM 649 C CA . HIS A 1 80 ? 4.728 21.462 18.399 1.00 77.38 80 HIS A CA 1
ATOM 650 C C . HIS A 1 80 ? 4.182 22.010 19.716 1.00 77.38 80 HIS A C 1
ATOM 652 O O . HIS A 1 80 ? 3.065 22.519 19.769 1.00 77.38 80 HIS A O 1
ATOM 658 N N . VAL A 1 81 ? 4.966 21.959 20.792 1.00 76.88 81 VAL A N 1
ATOM 659 C CA . VAL A 1 81 ? 4.588 22.560 22.075 1.00 76.88 81 VAL A CA 1
ATOM 660 C C . VAL A 1 81 ? 4.443 24.075 21.924 1.00 76.88 81 VAL A C 1
ATOM 662 O O . VAL A 1 81 ? 3.464 24.634 22.411 1.00 76.88 81 VAL A O 1
ATOM 665 N N . SER A 1 82 ? 5.347 24.736 21.199 1.00 74.06 82 SER A N 1
ATOM 666 C CA . SER A 1 82 ? 5.253 26.176 20.918 1.00 74.06 82 SER A CA 1
ATOM 667 C C . SER A 1 82 ? 4.005 26.518 20.100 1.00 74.06 82 SER A C 1
ATOM 669 O O . SER A 1 82 ? 3.307 27.479 20.422 1.00 74.06 82 SER A O 1
ATOM 671 N N . GLU A 1 83 ? 3.662 25.694 19.109 1.00 74.81 83 GLU A N 1
ATOM 672 C CA . GLU A 1 83 ? 2.409 25.819 18.359 1.00 74.81 83 GLU A CA 1
ATOM 673 C C . GLU A 1 83 ? 1.199 25.682 19.290 1.00 74.81 83 GLU A C 1
ATOM 675 O O . GLU A 1 83 ? 0.330 26.551 19.292 1.00 74.81 83 GLU A O 1
ATOM 680 N N . ILE A 1 84 ? 1.149 24.641 20.130 1.00 76.75 84 ILE A N 1
ATOM 681 C CA . ILE A 1 84 ? 0.067 24.394 21.105 1.00 76.75 84 ILE A CA 1
ATOM 682 C C . ILE A 1 84 ? -0.059 25.542 22.114 1.00 76.75 84 ILE A C 1
ATOM 684 O O . ILE A 1 84 ? -1.171 25.926 22.484 1.00 76.75 84 ILE A O 1
ATOM 688 N N . PHE A 1 85 ? 1.051 26.130 22.555 1.00 70.06 85 PHE A N 1
ATOM 689 C CA . PHE A 1 85 ? 1.016 27.296 23.434 1.00 70.06 85 PHE A CA 1
ATOM 690 C C . PHE A 1 85 ? 0.511 28.551 22.718 1.00 70.06 85 PHE A C 1
ATOM 692 O O . PHE A 1 85 ? -0.256 29.306 23.318 1.00 70.06 85 PHE A O 1
ATOM 699 N N . GLU A 1 86 ? 0.835 28.749 21.440 1.00 71.25 86 GLU A N 1
ATOM 700 C CA . GLU A 1 86 ? 0.204 29.789 20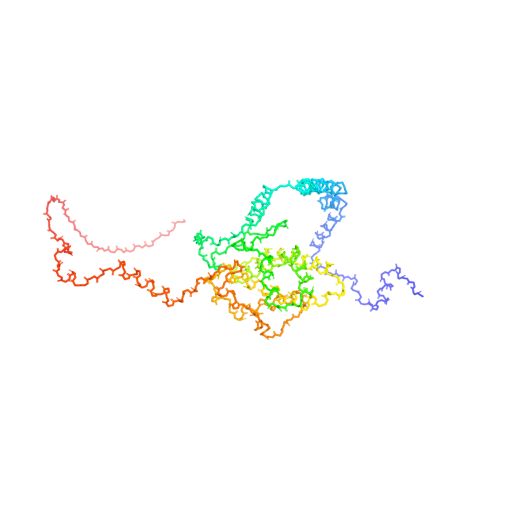.621 1.00 71.25 86 GLU A CA 1
ATOM 701 C C . GLU A 1 86 ? -1.304 29.535 20.449 1.00 71.25 86 GLU A C 1
ATOM 703 O O . GLU A 1 86 ? -2.096 30.460 20.651 1.00 71.25 86 GLU A O 1
ATOM 708 N N . TRP A 1 87 ? -1.734 28.287 20.211 1.00 59.38 87 TRP A N 1
ATOM 709 C CA . TRP A 1 87 ? -3.153 27.898 20.210 1.00 59.38 87 TRP A CA 1
ATOM 710 C C . TRP A 1 87 ? -3.834 28.273 21.530 1.00 59.38 87 TRP A C 1
ATOM 712 O O . TRP A 1 87 ? -4.862 28.952 21.529 1.00 59.38 87 TRP A O 1
ATOM 722 N N . ASN A 1 88 ? -3.238 27.908 22.666 1.00 64.62 88 ASN A N 1
ATOM 723 C CA . ASN A 1 88 ? -3.770 28.236 23.987 1.00 64.62 88 ASN A CA 1
ATOM 724 C C . ASN A 1 88 ? -3.781 29.745 24.258 1.00 64.62 88 ASN A C 1
ATOM 726 O O . ASN A 1 88 ? -4.732 30.244 24.857 1.00 64.62 88 ASN A O 1
ATOM 730 N N . ARG A 1 89 ? -2.788 30.508 23.786 1.00 62.81 89 ARG A N 1
ATOM 731 C CA . ARG A 1 89 ? -2.759 31.980 23.896 1.00 62.81 89 ARG A CA 1
ATOM 732 C C . ARG A 1 89 ? -3.868 32.641 23.072 1.00 62.81 89 ARG A C 1
ATOM 734 O O . ARG A 1 89 ? -4.431 33.658 23.482 1.00 62.81 89 ARG A O 1
ATOM 741 N N . ILE A 1 90 ? -4.197 32.061 21.921 1.00 60.09 90 ILE A N 1
ATOM 742 C CA . ILE A 1 90 ? -5.271 32.518 21.032 1.00 60.09 90 ILE A CA 1
ATOM 743 C C . ILE A 1 90 ? -6.657 32.150 21.601 1.00 60.09 90 ILE A C 1
ATOM 745 O O . ILE A 1 90 ? -7.586 32.958 21.511 1.00 60.09 90 ILE A O 1
ATOM 749 N N . ILE A 1 91 ? -6.785 30.984 22.247 1.00 59.84 91 ILE A N 1
ATOM 750 C CA . ILE A 1 91 ? -8.020 30.496 22.890 1.00 59.84 91 ILE A CA 1
ATOM 751 C C . ILE A 1 91 ? -8.303 31.223 24.217 1.00 59.84 91 ILE A C 1
ATOM 753 O O . ILE A 1 91 ? -9.445 31.588 24.487 1.00 59.84 91 ILE A O 1
ATOM 757 N N . SER A 1 92 ? -7.276 31.473 25.036 1.00 58.91 92 SER A N 1
ATOM 758 C CA . SER A 1 92 ? -7.406 32.066 26.381 1.00 58.91 92 SER A CA 1
ATOM 759 C C . SER A 1 92 ? -7.679 33.571 26.392 1.00 58.91 92 SER A C 1
ATOM 761 O O . SER A 1 92 ? -8.103 34.117 27.409 1.00 58.91 92 SER A O 1
ATOM 763 N N . ARG A 1 93 ? -7.485 34.275 25.271 1.00 53.91 93 ARG A N 1
ATOM 764 C CA . ARG A 1 93 ? -7.876 35.683 25.165 1.00 53.91 93 ARG A CA 1
ATOM 765 C C . ARG A 1 93 ? -9.387 35.767 24.945 1.00 53.91 93 ARG A C 1
ATOM 767 O O . ARG A 1 93 ? -9.879 35.515 23.846 1.00 53.91 93 ARG A O 1
ATOM 774 N N . THR A 1 94 ? -10.123 36.223 25.949 1.00 47.72 94 THR A N 1
ATOM 775 C CA . THR A 1 94 ? -11.578 36.430 25.908 1.00 47.72 94 THR A CA 1
ATOM 776 C C . THR A 1 94 ? -11.996 37.640 25.051 1.00 47.72 94 THR A C 1
ATOM 778 O O . THR A 1 94 ? -11.258 38.611 24.890 1.00 47.72 94 THR A O 1
ATOM 781 N N . SER A 1 95 ? -13.158 37.489 24.403 1.00 56.19 95 SER A N 1
ATOM 782 C CA . SER A 1 95 ? -14.097 38.488 23.846 1.00 56.19 95 SER A CA 1
ATOM 783 C C . SER A 1 95 ? -13.581 39.702 23.046 1.00 56.19 95 SER A C 1
ATOM 785 O O . SER A 1 95 ? -13.283 40.746 23.615 1.00 56.19 95 SER A O 1
ATOM 787 N N . SER A 1 96 ? -13.639 39.624 21.709 1.00 58.72 96 SER A N 1
ATOM 788 C CA . SER A 1 96 ? -14.220 40.696 20.869 1.00 58.72 96 SER A CA 1
ATOM 789 C C . SER A 1 96 ? -14.454 40.219 19.425 1.00 58.72 96 SER A C 1
ATOM 791 O O . SER A 1 96 ? -13.796 39.298 18.936 1.00 58.72 96 SER A O 1
ATOM 793 N N . HIS A 1 97 ? -15.401 40.862 18.736 1.00 52.25 97 HIS A N 1
ATOM 794 C CA . HIS A 1 97 ? -15.889 40.526 17.390 1.00 52.25 97 HIS A CA 1
ATOM 795 C C . HIS A 1 97 ? -14.808 40.608 16.283 1.00 52.25 97 HIS A C 1
ATOM 797 O O . HIS A 1 97 ? -14.946 39.976 15.237 1.00 52.25 97 HIS A O 1
ATOM 803 N N . GLY A 1 98 ? -13.688 41.304 16.527 1.00 56.31 98 GLY A N 1
ATOM 804 C CA . GLY A 1 98 ? -12.529 41.337 15.619 1.00 56.31 98 GLY A CA 1
ATOM 805 C C . GLY A 1 98 ? -11.799 39.990 15.485 1.00 56.31 98 GLY A C 1
ATOM 806 O O . GLY A 1 98 ? -11.128 39.746 14.483 1.00 56.31 98 GLY A O 1
ATOM 807 N N . LYS A 1 99 ? -11.980 39.073 16.449 1.00 54.06 99 LYS A N 1
ATOM 808 C CA . LYS A 1 99 ? -11.379 37.729 16.428 1.00 54.06 99 LYS A CA 1
ATOM 809 C C . LYS A 1 99 ? -12.025 36.793 15.420 1.00 54.06 99 LYS A C 1
ATOM 811 O O . LYS A 1 99 ? -11.319 35.962 14.866 1.00 54.06 99 LYS A O 1
ATOM 816 N N . LEU A 1 100 ? -13.329 36.908 15.150 1.00 55.72 100 LEU A N 1
ATOM 817 C CA . LEU A 1 100 ? -14.009 35.985 14.234 1.00 55.72 100 LEU A CA 1
ATOM 818 C C . LEU A 1 100 ? -13.426 36.083 12.819 1.00 55.72 100 LEU A C 1
ATOM 820 O O . LEU A 1 100 ? -13.234 35.062 12.165 1.00 55.72 100 LEU A O 1
ATOM 824 N N . GLU A 1 101 ? -13.086 37.290 12.367 1.00 60.19 101 GLU A N 1
ATOM 825 C CA . GLU A 1 101 ? -12.442 37.471 11.066 1.00 60.19 101 GLU A CA 1
ATOM 826 C C . GLU A 1 101 ? -10.974 37.036 11.062 1.00 60.19 101 GLU A C 1
ATOM 828 O O . GLU A 1 101 ? -10.540 36.466 10.065 1.00 60.19 101 GLU A O 1
ATOM 833 N N . GLN A 1 102 ? -10.234 37.163 12.172 1.00 61.16 102 GLN A N 1
ATOM 834 C CA . GLN A 1 102 ? -8.890 36.575 12.288 1.00 61.16 102 GLN A CA 1
ATOM 835 C C . GLN A 1 102 ? -8.933 35.040 12.297 1.00 61.16 102 GLN A C 1
ATOM 837 O O . GLN A 1 102 ? -8.215 34.419 11.521 1.00 61.16 102 GLN A O 1
ATOM 842 N N . TYR A 1 103 ? -9.833 34.418 13.067 1.00 57.31 103 TYR A N 1
ATOM 843 C CA . TYR A 1 103 ? -10.063 32.967 13.048 1.00 57.31 103 TYR A CA 1
ATOM 844 C C . TYR A 1 103 ? -10.500 32.483 11.657 1.00 57.31 103 TYR A C 1
ATOM 846 O O . TYR A 1 103 ? -9.980 31.484 11.162 1.00 57.31 103 TYR A O 1
ATOM 854 N N . LYS A 1 104 ? -11.405 33.200 10.977 1.00 61.34 104 LYS A N 1
ATOM 855 C CA . LYS A 1 104 ? -11.827 32.871 9.604 1.00 61.34 104 LYS A CA 1
ATOM 856 C C . LYS A 1 104 ? -10.723 33.101 8.571 1.00 61.34 104 LYS A C 1
ATOM 858 O O . LYS A 1 104 ? -10.656 32.355 7.598 1.00 61.34 104 LYS A O 1
ATOM 863 N N . ALA A 1 105 ? -9.893 34.132 8.710 1.00 65.06 105 ALA A N 1
ATOM 864 C CA . ALA A 1 105 ? -8.756 34.384 7.821 1.00 65.06 105 ALA A CA 1
ATOM 865 C C . ALA A 1 105 ? -7.664 33.318 8.004 1.00 65.06 105 ALA A C 1
ATOM 867 O O . ALA A 1 105 ? -7.130 32.810 7.022 1.00 65.06 105 ALA A O 1
ATOM 868 N N . PHE A 1 106 ? -7.414 32.899 9.244 1.00 59.84 106 PHE A N 1
ATOM 869 C CA . PHE A 1 106 ? -6.426 31.877 9.575 1.00 59.84 106 PHE A CA 1
ATOM 870 C C . PHE A 1 106 ? -6.893 30.467 9.172 1.00 59.84 106 PHE A C 1
ATOM 872 O O . PHE A 1 106 ? -6.155 29.746 8.506 1.00 59.84 106 PHE A O 1
ATOM 879 N N . LEU A 1 107 ? -8.160 30.107 9.424 1.00 57.94 107 LEU A N 1
ATOM 880 C CA . LEU A 1 107 ? -8.769 28.881 8.883 1.00 57.94 107 LEU A CA 1
ATOM 881 C C . LEU A 1 107 ? -8.814 28.885 7.352 1.00 57.94 107 LEU A C 1
ATOM 883 O O . LEU A 1 107 ? -8.681 27.828 6.743 1.00 57.94 107 LEU A O 1
ATOM 887 N N . ARG A 1 108 ? -8.976 30.053 6.711 1.00 56.94 108 ARG A N 1
ATOM 888 C CA . ARG A 1 108 ? -8.829 30.187 5.253 1.00 56.94 108 ARG A CA 1
ATOM 889 C C . ARG A 1 108 ? -7.394 29.930 4.798 1.00 56.94 108 ARG A C 1
ATOM 891 O O . ARG A 1 108 ? -7.246 29.367 3.724 1.00 56.94 108 ARG A O 1
ATOM 898 N N . ASN A 1 109 ? -6.371 30.275 5.578 1.00 57.41 109 ASN A N 1
ATOM 899 C CA . ASN A 1 109 ? -4.973 29.982 5.241 1.00 57.41 109 ASN A CA 1
ATOM 900 C C . ASN A 1 109 ? -4.609 28.496 5.421 1.00 57.41 109 ASN A C 1
ATOM 902 O O . ASN A 1 109 ? -3.897 27.967 4.578 1.00 57.41 109 ASN A O 1
ATOM 906 N N . TYR A 1 110 ? -5.175 27.792 6.409 1.00 50.53 110 TYR A N 1
ATOM 907 C CA . TYR A 1 110 ? -4.958 26.341 6.577 1.00 50.53 110 TYR A CA 1
ATOM 908 C C . TYR A 1 110 ? -5.863 25.475 5.683 1.00 50.53 110 TYR A C 1
ATOM 910 O O . TYR A 1 110 ? -5.411 24.485 5.123 1.00 50.53 110 TYR A O 1
ATOM 918 N N . ARG A 1 111 ? -7.115 25.881 5.402 1.00 46.38 111 ARG A N 1
ATOM 919 C CA . ARG A 1 111 ? -7.907 25.274 4.302 1.00 46.38 111 ARG A CA 1
ATOM 920 C C . ARG A 1 111 ? -7.320 25.566 2.915 1.00 46.38 111 ARG A C 1
ATOM 922 O O . ARG A 1 111 ? -7.736 24.938 1.943 1.00 46.38 111 ARG A O 1
ATOM 929 N N . LYS A 1 112 ? -6.384 26.515 2.818 1.00 47.00 112 LYS A N 1
ATOM 930 C CA . LYS A 1 112 ? -5.540 26.759 1.643 1.00 47.00 112 LYS A CA 1
ATOM 931 C C . LYS A 1 112 ? -4.268 25.902 1.635 1.00 47.00 112 LYS A C 1
ATOM 933 O O . LYS A 1 112 ? -3.413 26.143 0.786 1.00 47.00 112 LYS A O 1
ATOM 938 N N . GLU A 1 113 ? -4.164 24.839 2.438 1.00 45.38 113 GLU A N 1
ATOM 939 C CA . GLU A 1 113 ? -3.395 23.669 2.000 1.00 45.38 113 GLU A CA 1
ATOM 940 C C . GLU A 1 113 ? -4.085 23.072 0.774 1.00 45.38 113 GLU A C 1
ATOM 942 O O . GLU A 1 113 ? -5.009 22.258 0.839 1.00 45.38 113 GLU A O 1
ATOM 947 N N . LYS A 1 114 ? -3.672 23.649 -0.357 1.00 46.59 114 LYS A N 1
ATOM 948 C CA . LYS A 1 114 ? -3.975 23.336 -1.743 1.00 46.59 114 LYS A CA 1
ATOM 949 C C . LYS A 1 114 ? -5.296 22.572 -1.891 1.00 46.59 114 LYS A C 1
ATOM 951 O O . LYS A 1 114 ? -5.368 21.342 -2.002 1.00 46.59 114 LYS A O 1
ATOM 956 N N . LYS A 1 115 ? -6.370 23.338 -2.103 1.00 37.16 115 LYS A N 1
ATOM 957 C CA . LYS A 1 115 ? -7.202 23.006 -3.259 1.00 37.16 115 LYS A CA 1
ATOM 958 C C . LYS A 1 115 ? -6.221 23.022 -4.429 1.00 37.16 115 LYS A C 1
ATOM 960 O O . LYS A 1 115 ? -5.897 24.090 -4.936 1.00 37.16 115 LYS A O 1
ATOM 965 N N . ILE A 1 116 ? -5.655 21.860 -4.755 1.00 41.16 116 ILE A N 1
ATOM 966 C CA . ILE A 1 116 ? -5.063 21.629 -6.060 1.00 41.16 116 ILE A CA 1
ATOM 967 C C . ILE A 1 116 ? -6.266 21.791 -6.977 1.00 41.16 116 ILE A C 1
ATOM 969 O O . ILE A 1 116 ? -7.046 20.871 -7.212 1.00 41.16 116 ILE A O 1
ATOM 973 N N . MET A 1 117 ? -6.508 23.038 -7.376 1.00 33.78 117 MET A N 1
ATOM 974 C CA . MET A 1 117 ? -7.014 23.281 -8.700 1.00 33.78 117 MET A CA 1
ATOM 975 C C . MET A 1 117 ? -6.015 22.510 -9.548 1.00 33.78 117 MET A C 1
ATOM 977 O O . MET A 1 117 ? -4.820 22.799 -9.485 1.00 33.78 117 MET A O 1
ATOM 981 N N . LEU A 1 118 ? -6.472 21.425 -10.172 1.00 41.91 118 LEU A N 1
ATOM 982 C CA . LEU A 1 118 ? -5.779 20.899 -11.332 1.00 41.91 118 LEU A CA 1
ATOM 983 C C . LEU A 1 118 ? -5.637 22.130 -12.223 1.00 41.91 118 LEU A C 1
ATOM 985 O O . LEU A 1 118 ? -6.633 22.597 -12.768 1.00 41.91 118 LEU A O 1
ATOM 989 N N . SER A 1 119 ? -4.470 22.773 -12.202 1.00 37.53 119 SER A N 1
ATOM 990 C CA . SER A 1 119 ? -4.168 23.770 -13.203 1.00 37.53 119 SER A CA 1
ATOM 991 C C . SER A 1 119 ? -4.228 22.981 -14.494 1.00 37.53 119 SER A C 1
ATOM 993 O O . SER A 1 119 ? -3.516 21.983 -14.639 1.00 37.53 119 SER A O 1
ATOM 995 N N . ASP A 1 120 ? -5.120 23.377 -15.392 1.00 41.81 120 ASP A N 1
ATOM 996 C CA . ASP A 1 120 ? -5.120 22.840 -16.748 1.00 41.81 120 ASP A CA 1
ATOM 997 C C . ASP A 1 120 ? -3.744 23.028 -17.424 1.00 41.81 120 ASP A C 1
ATOM 999 O O . ASP A 1 120 ? -3.429 22.307 -18.362 1.00 41.81 120 ASP A O 1
ATOM 1003 N N . ASP A 1 121 ? -2.881 23.874 -16.846 1.00 35.00 121 ASP A N 1
ATOM 1004 C CA . ASP A 1 121 ? -1.504 24.191 -17.239 1.00 35.00 121 ASP A CA 1
ATOM 1005 C C . ASP A 1 121 ? -0.428 23.141 -16.870 1.00 35.00 121 ASP A C 1
ATOM 1007 O O . ASP A 1 121 ? 0.738 23.490 -16.693 1.00 35.00 121 ASP A O 1
ATOM 1011 N N . MET A 1 122 ? -0.756 21.851 -16.732 1.00 41.66 122 MET A N 1
ATOM 1012 C CA . MET A 1 122 ? 0.300 20.827 -16.826 1.00 41.66 122 MET A CA 1
ATOM 1013 C C . MET A 1 122 ? 0.460 20.466 -18.307 1.00 41.66 122 MET A C 1
ATOM 1015 O O . MET A 1 122 ? -0.243 19.592 -18.804 1.00 41.66 122 MET A O 1
ATOM 1019 N N . GLU A 1 123 ? 1.382 21.149 -18.997 1.00 42.03 123 GLU A N 1
ATOM 1020 C CA . GLU A 1 123 ? 1.739 20.952 -20.421 1.00 42.03 123 GLU A CA 1
ATOM 1021 C C . GLU A 1 123 ? 2.199 19.520 -20.765 1.00 42.03 123 GLU A C 1
ATOM 1023 O O . GLU A 1 123 ? 2.283 19.142 -21.933 1.00 42.03 123 GLU A O 1
ATOM 1028 N N . THR A 1 124 ? 2.495 18.691 -19.763 1.00 51.66 124 THR A N 1
ATOM 1029 C CA . THR A 1 124 ? 2.809 17.275 -19.961 1.00 51.66 124 THR A CA 1
ATOM 1030 C C . THR A 1 124 ? 1.535 16.508 -20.305 1.00 51.66 124 THR A C 1
ATOM 1032 O O . THR A 1 124 ? 0.579 16.544 -19.522 1.00 51.66 124 THR A O 1
ATOM 1035 N N . LYS A 1 125 ? 1.542 15.792 -21.440 1.00 56.56 125 LYS A N 1
ATOM 1036 C CA . LYS A 1 125 ? 0.458 14.893 -21.873 1.00 56.56 125 LYS A CA 1
ATOM 1037 C C . LYS A 1 125 ? -0.113 14.115 -20.685 1.00 56.56 125 LYS A C 1
ATOM 1039 O O . LYS A 1 125 ? 0.630 13.646 -19.820 1.00 56.56 125 LYS A O 1
ATOM 1044 N N . LYS A 1 126 ? -1.442 14.009 -20.605 1.00 69.50 126 LYS A N 1
ATOM 1045 C CA . LYS A 1 126 ? -2.143 13.394 -19.465 1.00 69.50 126 LYS A CA 1
ATOM 1046 C C . LYS A 1 126 ? -2.185 11.866 -19.606 1.00 69.50 126 LYS A C 1
ATOM 1048 O O . LYS A 1 126 ? -3.134 11.236 -19.130 1.00 69.50 126 LYS A O 1
ATOM 1053 N N . ASP A 1 127 ? -1.180 11.309 -20.273 1.00 77.62 127 ASP A N 1
ATOM 1054 C CA . ASP A 1 127 ? -1.046 9.915 -20.648 1.00 77.62 127 ASP A CA 1
ATOM 1055 C C . ASP A 1 127 ? -0.079 9.176 -19.715 1.00 77.62 127 ASP A C 1
ATOM 1057 O O . ASP A 1 127 ? 0.725 9.755 -18.978 1.00 77.62 127 ASP A O 1
ATOM 1061 N N . ILE A 1 128 ? -0.203 7.855 -19.707 1.00 81.69 128 ILE A N 1
ATOM 1062 C CA . ILE A 1 128 ? 0.640 6.984 -18.894 1.00 81.69 128 ILE A CA 1
ATOM 1063 C C . ILE A 1 128 ? 2.071 6.894 -19.441 1.00 81.69 128 ILE A C 1
ATOM 1065 O O . ILE A 1 128 ? 3.017 6.699 -18.679 1.00 81.69 128 ILE A O 1
ATOM 1069 N N . GLU A 1 129 ? 2.241 7.097 -20.750 1.00 80.19 129 GLU A N 1
ATOM 1070 C CA . GLU A 1 129 ? 3.528 7.036 -21.450 1.00 80.19 129 GLU A CA 1
ATOM 1071 C C . GLU A 1 129 ? 4.464 8.181 -21.032 1.00 80.19 129 GLU A C 1
ATOM 1073 O O . GLU A 1 129 ? 5.659 7.953 -20.792 1.00 80.19 129 GLU A O 1
ATOM 1078 N N . GLY A 1 130 ? 3.919 9.393 -20.865 1.00 77.12 130 GLY A N 1
ATOM 1079 C CA . GLY A 1 130 ? 4.649 10.569 -20.396 1.00 77.12 130 GLY A CA 1
ATOM 1080 C C . GLY A 1 130 ? 4.998 10.545 -18.905 1.00 77.12 130 GLY A C 1
ATOM 1081 O O . GLY A 1 130 ? 5.825 11.341 -18.454 1.00 77.12 130 GLY A O 1
ATOM 1082 N N . CYS A 1 131 ? 4.417 9.631 -18.121 1.00 85.75 131 CYS A N 1
ATOM 1083 C CA . CYS A 1 131 ? 4.708 9.516 -16.696 1.00 85.75 131 CYS A CA 1
ATOM 1084 C C . CYS A 1 131 ? 6.034 8.796 -16.450 1.00 85.75 131 CYS A C 1
ATOM 1086 O O . CYS A 1 131 ? 6.261 7.713 -16.982 1.00 85.75 131 CYS A O 1
ATOM 1088 N N . ASN A 1 132 ? 6.901 9.349 -15.603 1.00 86.94 132 ASN A N 1
ATOM 1089 C CA . ASN A 1 132 ? 8.136 8.692 -15.183 1.00 86.94 132 ASN A CA 1
ATOM 1090 C C . ASN A 1 132 ? 8.128 8.450 -13.677 1.00 86.94 132 ASN A C 1
ATOM 1092 O O . ASN A 1 132 ? 7.665 9.293 -12.906 1.00 86.94 132 ASN A O 1
ATOM 1096 N N . PHE A 1 133 ? 8.678 7.307 -13.272 1.00 90.50 133 PHE A N 1
ATOM 1097 C CA . PHE A 1 133 ? 8.934 7.025 -11.870 1.00 90.50 133 PHE A CA 1
ATOM 1098 C C . PHE A 1 133 ? 10.093 7.915 -11.380 1.00 90.50 133 PHE A C 1
ATOM 1100 O O . PHE A 1 133 ? 11.168 7.875 -11.977 1.00 90.50 133 PHE A O 1
ATOM 1107 N N . PRO A 1 134 ? 9.913 8.720 -10.315 1.00 87.56 134 PRO A N 1
ATOM 1108 C CA . PRO A 1 134 ? 10.947 9.631 -9.806 1.00 87.56 134 PRO A CA 1
ATOM 1109 C C . PRO A 1 134 ? 12.166 8.942 -9.171 1.00 87.56 134 PRO A C 1
ATOM 1111 O O . PRO A 1 134 ? 13.102 9.631 -8.767 1.00 87.56 134 PRO A O 1
ATOM 1114 N N . GLY A 1 135 ? 12.129 7.615 -9.030 1.00 89.44 135 GLY A N 1
ATOM 1115 C CA . GLY A 1 135 ? 13.106 6.826 -8.289 1.00 89.44 135 GLY A CA 1
ATOM 1116 C C . GLY A 1 135 ? 12.641 6.487 -6.872 1.00 89.44 135 GLY A C 1
ATOM 1117 O O . GLY A 1 135 ? 11.789 7.163 -6.282 1.00 89.44 135 GLY A O 1
ATOM 1118 N N . PHE A 1 136 ? 13.208 5.411 -6.329 1.00 91.31 136 PHE A N 1
ATOM 1119 C CA . PHE A 1 136 ? 12.977 4.987 -4.955 1.00 91.31 136 PHE A CA 1
ATOM 1120 C C . PHE A 1 136 ? 13.849 5.794 -3.984 1.00 91.31 136 PHE A C 1
ATOM 1122 O O . PHE A 1 136 ? 15.014 6.084 -4.256 1.00 91.31 136 PHE A O 1
ATOM 1129 N N . ARG A 1 137 ? 13.278 6.160 -2.834 1.00 88.94 137 ARG A N 1
ATOM 1130 C CA . ARG A 1 137 ? 13.978 6.831 -1.732 1.00 88.94 137 ARG A CA 1
ATOM 1131 C C . ARG A 1 137 ? 13.628 6.122 -0.440 1.00 88.94 137 ARG A C 1
ATOM 1133 O O . ARG A 1 137 ? 12.450 6.026 -0.132 1.00 88.94 137 ARG A O 1
ATOM 1140 N N . THR A 1 138 ? 14.615 5.704 0.343 1.00 83.12 138 THR A N 1
ATOM 1141 C CA . THR A 1 138 ? 14.377 4.919 1.566 1.00 83.12 138 THR A CA 1
ATOM 1142 C C . THR A 1 138 ? 13.536 5.674 2.602 1.00 83.12 138 THR A C 1
ATOM 1144 O O . THR A 1 138 ? 12.591 5.115 3.146 1.00 83.12 138 THR A O 1
ATOM 1147 N N . ASN A 1 139 ? 13.814 6.965 2.812 1.00 80.31 139 ASN A N 1
ATOM 1148 C CA . ASN A 1 139 ? 13.237 7.746 3.918 1.00 80.31 139 ASN A CA 1
ATOM 1149 C C . ASN A 1 139 ? 12.034 8.619 3.518 1.00 80.31 139 ASN A C 1
ATOM 1151 O O . ASN A 1 139 ? 11.525 9.373 4.342 1.00 80.31 139 ASN A O 1
ATOM 1155 N N . GLU A 1 140 ? 11.608 8.585 2.254 1.00 87.94 140 GLU A N 1
ATOM 1156 C CA . GLU A 1 140 ? 10.535 9.445 1.748 1.00 87.94 140 GLU A CA 1
ATOM 1157 C C . GLU A 1 140 ? 9.609 8.652 0.823 1.00 87.94 140 GLU A C 1
ATOM 1159 O O . GLU A 1 140 ? 10.066 7.908 -0.051 1.00 87.94 140 GLU A O 1
ATOM 1164 N N . LEU A 1 141 ? 8.297 8.837 0.989 1.00 87.94 141 LEU A N 1
ATOM 1165 C CA . LEU A 1 141 ? 7.310 8.265 0.080 1.00 87.94 141 LEU A CA 1
ATOM 1166 C C . LEU A 1 141 ? 7.360 8.966 -1.275 1.00 87.94 141 LEU A C 1
ATOM 1168 O O . LEU A 1 141 ? 7.297 10.196 -1.376 1.00 87.94 141 LEU A O 1
ATOM 1172 N N . THR A 1 142 ? 7.392 8.173 -2.341 1.00 88.50 142 THR A N 1
ATOM 1173 C CA . THR A 1 142 ? 7.349 8.712 -3.696 1.00 88.50 142 THR A CA 1
ATOM 1174 C C . THR A 1 142 ? 5.968 9.309 -3.942 1.00 88.50 142 THR A C 1
ATOM 1176 O O . THR A 1 142 ? 4.948 8.617 -3.901 1.00 88.50 142 THR A O 1
ATOM 1179 N N . ARG A 1 143 ? 5.910 10.622 -4.181 1.00 88.25 143 ARG A N 1
ATOM 1180 C CA . ARG A 1 143 ? 4.645 11.350 -4.369 1.00 88.25 143 ARG A CA 1
ATOM 1181 C C . ARG A 1 143 ? 3.834 10.741 -5.509 1.00 88.25 143 ARG A C 1
ATOM 1183 O O . ARG A 1 143 ? 4.401 10.414 -6.544 1.00 88.25 143 ARG A O 1
ATOM 1190 N N . LEU A 1 144 ? 2.517 10.622 -5.334 1.00 88.88 144 LEU A N 1
ATOM 1191 C CA . LEU A 1 144 ? 1.633 10.179 -6.410 1.00 88.88 144 LEU A CA 1
ATOM 1192 C C . LEU A 1 144 ? 1.668 11.181 -7.577 1.00 88.88 144 LEU A C 1
ATOM 1194 O O . LEU A 1 144 ? 1.856 12.387 -7.348 1.00 88.88 144 LEU A O 1
ATOM 1198 N N . PRO A 1 145 ? 1.444 10.719 -8.821 1.00 86.12 145 PRO A N 1
ATOM 1199 C CA . PRO A 1 145 ? 1.344 11.603 -9.972 1.00 86.12 145 PRO A CA 1
ATOM 1200 C C . PRO A 1 145 ? 0.339 12.725 -9.722 1.00 86.12 145 PRO A C 1
ATOM 1202 O O . PRO A 1 145 ? -0.655 12.553 -9.014 1.00 86.12 145 PRO A O 1
ATOM 1205 N N . ARG A 1 146 ? 0.611 13.901 -10.294 1.00 79.56 146 ARG A N 1
ATOM 1206 C CA . ARG A 1 146 ? -0.239 15.100 -10.167 1.00 79.56 146 ARG A CA 1
ATOM 1207 C C . ARG A 1 146 ? -0.475 15.583 -8.739 1.00 79.56 146 ARG A C 1
ATOM 1209 O O . ARG A 1 146 ? -1.414 16.339 -8.503 1.00 79.56 146 ARG A O 1
ATOM 1216 N N . HIS A 1 147 ? 0.390 15.195 -7.803 1.00 81.00 147 HIS A N 1
ATOM 1217 C CA . HIS A 1 147 ? 0.257 15.558 -6.394 1.00 81.00 147 HIS A CA 1
ATOM 1218 C C . HIS A 1 147 ? -1.080 15.091 -5.798 1.00 81.00 147 HIS A C 1
ATOM 1220 O O . HIS A 1 147 ? -1.642 15.754 -4.922 1.00 81.00 147 HIS A O 1
ATOM 1226 N N . LEU A 1 148 ? -1.600 13.959 -6.287 1.00 84.75 148 LEU A N 1
ATOM 1227 C CA . LEU A 1 148 ? -2.782 13.340 -5.706 1.00 84.75 148 LEU A CA 1
ATOM 1228 C C . LEU A 1 148 ? -2.523 13.026 -4.231 1.00 84.75 148 LEU A C 1
ATOM 1230 O O . LEU A 1 148 ? -1.445 12.583 -3.838 1.00 84.75 148 LEU A O 1
ATOM 1234 N N . ASN A 1 149 ? -3.532 13.292 -3.408 1.00 87.19 149 ASN A N 1
ATOM 1235 C CA . ASN A 1 149 ? -3.457 13.078 -1.973 1.00 87.19 149 ASN A CA 1
ATOM 1236 C C . ASN A 1 149 ? -4.121 11.736 -1.626 1.00 87.19 149 ASN A C 1
ATOM 1238 O O . ASN A 1 149 ? -5.333 11.576 -1.808 1.00 87.19 149 ASN A O 1
ATOM 1242 N N . ALA A 1 150 ? -3.318 10.805 -1.108 1.00 90.00 150 ALA A N 1
ATOM 1243 C CA . ALA A 1 150 ? -3.733 9.466 -0.696 1.00 90.00 150 ALA A CA 1
ATOM 1244 C C . ALA A 1 150 ? -4.899 9.474 0.305 1.00 90.00 150 ALA A C 1
ATOM 1246 O O . ALA A 1 150 ? -5.858 8.720 0.149 1.00 90.00 150 ALA A O 1
ATOM 1247 N N . GLU A 1 151 ? -4.879 10.371 1.293 1.00 89.62 151 GLU A N 1
ATOM 1248 C CA . GLU A 1 151 ? -5.956 10.483 2.280 1.00 89.62 151 GLU A CA 1
ATOM 1249 C C . GLU A 1 151 ? -7.290 10.859 1.631 1.00 89.62 151 GLU A C 1
ATOM 1251 O O . GLU A 1 151 ? -8.338 10.316 1.985 1.00 89.62 151 GLU A O 1
ATOM 1256 N N . ARG A 1 152 ? -7.275 11.772 0.650 1.00 87.81 152 ARG A N 1
ATOM 1257 C CA . ARG A 1 152 ? -8.487 12.150 -0.094 1.00 87.81 152 ARG A CA 1
ATOM 1258 C C . ARG A 1 152 ? -9.016 10.990 -0.931 1.00 87.81 152 ARG A C 1
ATOM 1260 O O . ARG A 1 152 ? -10.233 10.809 -0.971 1.00 87.81 152 ARG A O 1
ATOM 1267 N N . ILE A 1 153 ? -8.127 10.211 -1.549 1.00 90.56 153 ILE A N 1
ATOM 1268 C CA . ILE A 1 153 ? -8.495 8.999 -2.290 1.00 90.56 153 ILE A CA 1
ATOM 1269 C C . ILE A 1 153 ? -9.159 7.999 -1.340 1.00 90.56 153 ILE A C 1
ATOM 1271 O O . ILE A 1 153 ? -10.291 7.587 -1.584 1.00 90.56 153 ILE A O 1
ATOM 1275 N N . TYR A 1 154 ? -8.538 7.686 -0.202 1.00 92.19 154 TYR A N 1
ATOM 1276 C CA . TYR A 1 154 ? -9.136 6.780 0.779 1.00 92.19 154 TYR A CA 1
ATOM 1277 C C . TYR A 1 154 ? -10.470 7.284 1.324 1.00 92.19 154 TYR A C 1
ATOM 1279 O O . TYR A 1 154 ? -11.420 6.513 1.443 1.00 92.19 154 TYR A O 1
ATOM 1287 N N . LEU A 1 155 ? -10.593 8.580 1.614 1.00 89.75 155 LEU A N 1
ATOM 1288 C CA . LEU A 1 155 ? -11.862 9.165 2.045 1.00 89.75 155 LEU A CA 1
ATOM 1289 C C . LEU A 1 155 ? -12.963 9.018 0.995 1.00 89.75 155 LEU A C 1
ATOM 1291 O O . LEU A 1 155 ? -14.122 8.842 1.370 1.00 89.75 155 LEU A O 1
ATOM 1295 N N . PHE A 1 156 ? -12.624 9.116 -0.290 1.00 87.50 156 PHE A N 1
ATOM 1296 C CA . PHE A 1 156 ? -13.563 8.875 -1.379 1.00 87.50 156 PHE A CA 1
ATOM 1297 C C . PHE A 1 156 ? -14.020 7.405 -1.392 1.00 87.50 156 PHE A C 1
ATOM 1299 O O . PHE A 1 156 ? -15.223 7.143 -1.339 1.00 87.50 156 PHE A O 1
ATOM 1306 N N . ILE A 1 157 ? -13.083 6.455 -1.320 1.00 89.81 157 ILE A N 1
ATOM 1307 C CA . ILE A 1 157 ? -13.383 5.012 -1.287 1.00 89.81 157 ILE A CA 1
ATOM 1308 C C . ILE A 1 157 ? -14.241 4.620 -0.075 1.00 89.81 157 ILE A C 1
ATOM 1310 O O . ILE A 1 157 ? -15.261 3.941 -0.216 1.00 89.81 157 ILE A O 1
ATOM 1314 N N . LEU A 1 158 ? -13.888 5.103 1.119 1.00 88.12 158 LEU A N 1
ATOM 1315 C CA . LEU A 1 158 ? -14.627 4.809 2.350 1.00 88.12 158 LEU A CA 1
ATOM 1316 C C . LEU A 1 158 ? -16.063 5.349 2.322 1.00 88.12 158 LEU A C 1
ATOM 1318 O O . LEU A 1 158 ? -16.962 4.737 2.898 1.00 88.12 158 LEU A O 1
ATOM 1322 N N . LYS A 1 159 ? -16.294 6.498 1.672 1.00 85.56 159 LYS A N 1
ATOM 1323 C CA . LYS A 1 159 ? -17.646 7.049 1.491 1.00 85.56 159 LYS A CA 1
ATOM 1324 C C . LYS A 1 159 ? -18.469 6.203 0.521 1.00 85.56 159 LYS A C 1
ATOM 1326 O O . LYS A 1 159 ? -19.638 5.956 0.798 1.00 85.56 159 LYS A O 1
ATOM 1331 N N . ALA A 1 160 ? -17.860 5.719 -0.562 1.00 83.19 160 ALA A N 1
ATOM 1332 C CA . ALA A 1 160 ? -18.527 4.867 -1.546 1.00 83.19 160 ALA A CA 1
ATOM 1333 C C . ALA A 1 160 ? -18.994 3.521 -0.947 1.00 83.19 160 ALA A C 1
ATOM 1335 O O . ALA A 1 160 ? -20.077 3.026 -1.285 1.00 83.19 160 ALA A O 1
ATOM 1336 N N . HIS A 1 161 ? -18.213 2.974 -0.009 1.00 78.38 161 HIS A N 1
ATOM 1337 C CA . HIS A 1 161 ? -18.539 1.752 0.734 1.00 78.38 161 HIS A CA 1
ATOM 1338 C C . HIS A 1 161 ? -19.722 1.899 1.711 1.00 78.38 161 HIS A C 1
ATOM 1340 O O . HIS A 1 161 ? -20.323 0.897 2.086 1.00 78.38 161 HIS A O 1
ATOM 1346 N N . ASN A 1 162 ? -20.104 3.126 2.087 1.00 76.19 162 ASN A N 1
ATOM 1347 C CA . ASN A 1 162 ? -21.266 3.418 2.938 1.00 76.19 162 ASN A CA 1
ATOM 1348 C C . ASN A 1 162 ? -21.302 2.638 4.274 1.00 76.19 162 ASN A C 1
ATOM 1350 O O . ASN A 1 162 ? -22.330 2.083 4.661 1.00 76.19 162 ASN A O 1
ATOM 1354 N N . PHE A 1 163 ? -20.172 2.588 4.986 1.00 78.50 163 PHE A N 1
ATOM 1355 C CA . PHE A 1 163 ? -20.096 1.975 6.317 1.00 78.50 163 PHE A CA 1
ATOM 1356 C C . PHE A 1 163 ? -21.005 2.675 7.341 1.00 78.50 163 PHE A C 1
ATOM 1358 O O . PHE A 1 163 ? -21.192 3.893 7.302 1.00 78.50 163 PHE A O 1
ATOM 1365 N N . GLU A 1 164 ? -21.486 1.924 8.337 1.00 80.88 164 GLU A N 1
ATOM 1366 C CA . GLU A 1 164 ? -22.202 2.495 9.484 1.00 80.88 164 GLU A CA 1
ATOM 1367 C C . GLU A 1 164 ? -21.333 3.548 10.200 1.00 80.88 164 GLU A C 1
ATOM 1369 O O . GLU A 1 164 ? -20.127 3.364 10.369 1.00 80.88 164 GLU A O 1
ATOM 1374 N N . GLY A 1 165 ? -21.919 4.654 10.668 1.00 80.06 165 GLY A N 1
ATOM 1375 C CA . GLY A 1 165 ? -21.162 5.831 11.118 1.00 80.06 165 GLY A CA 1
ATOM 1376 C C . GLY A 1 165 ? -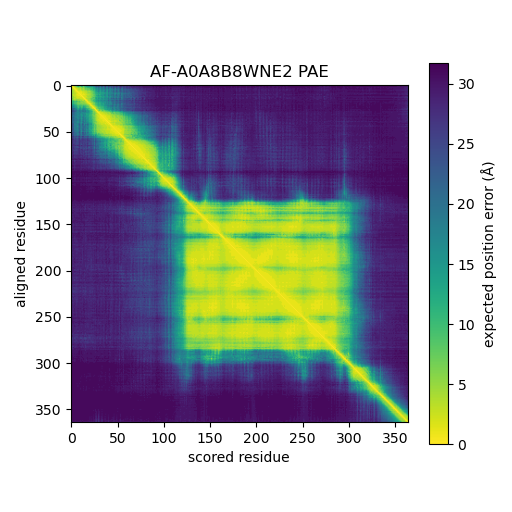20.115 5.583 12.219 1.00 80.06 165 GLY A C 1
ATOM 1377 O O . GLY A 1 165 ? -19.095 6.277 12.258 1.00 80.06 165 GLY A O 1
ATOM 1378 N N . LYS A 1 166 ? -20.320 4.598 13.106 1.00 81.81 166 LYS A N 1
ATOM 1379 C CA . LYS A 1 166 ? -19.321 4.204 14.123 1.00 81.81 166 LYS A CA 1
ATOM 1380 C C . LYS A 1 166 ? -18.149 3.442 13.501 1.00 81.81 166 LYS A C 1
ATOM 1382 O O . LYS A 1 166 ? -16.995 3.755 13.790 1.00 81.81 166 LYS A O 1
ATOM 1387 N N . ILE A 1 167 ? -18.458 2.489 12.626 1.00 81.88 167 ILE A N 1
ATOM 1388 C CA . ILE A 1 167 ? -17.493 1.686 11.872 1.00 81.88 167 ILE A CA 1
ATOM 1389 C C . ILE A 1 167 ? -16.681 2.618 10.968 1.00 81.88 167 ILE A C 1
ATOM 1391 O O . ILE A 1 167 ? -15.464 2.664 11.087 1.00 81.88 167 ILE A O 1
ATOM 1395 N N . PHE A 1 168 ? -17.330 3.491 10.199 1.00 85.06 168 PHE A N 1
ATOM 1396 C CA . PHE A 1 168 ? -16.662 4.481 9.351 1.00 85.06 168 PHE A CA 1
ATOM 1397 C C . PHE A 1 168 ? -15.595 5.294 10.100 1.00 85.06 168 PHE A C 1
ATOM 1399 O O . PHE A 1 168 ? -14.486 5.457 9.600 1.00 85.06 168 PHE A O 1
ATOM 1406 N N . LYS A 1 169 ? -15.895 5.786 11.312 1.00 86.25 169 LYS A N 1
ATOM 1407 C CA . LYS A 1 169 ? -14.932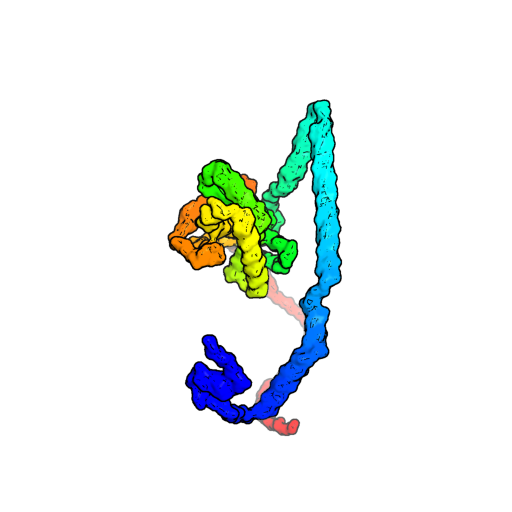 6.568 12.111 1.00 86.25 169 LYS A CA 1
ATOM 1408 C C . LYS A 1 169 ? -13.692 5.758 12.491 1.00 86.25 169 LYS A C 1
ATOM 1410 O O . LYS A 1 169 ? -12.590 6.281 12.384 1.00 86.25 169 LYS A O 1
ATOM 1415 N N . ILE A 1 170 ? -13.880 4.509 12.912 1.00 87.56 170 ILE A N 1
ATOM 1416 C CA . ILE A 1 170 ? -12.791 3.592 13.282 1.00 87.56 170 ILE A CA 1
ATOM 1417 C C . ILE A 1 170 ? -11.945 3.244 12.056 1.00 87.56 170 ILE A C 1
ATOM 1419 O O . ILE A 1 170 ? -10.722 3.248 12.087 1.00 87.56 170 ILE A O 1
ATOM 1423 N N . TRP A 1 171 ? -12.602 2.930 10.953 1.00 89.38 171 TRP A N 1
ATOM 1424 C CA . TRP A 1 171 ? -11.934 2.494 9.740 1.00 89.38 171 TRP A CA 1
ATOM 1425 C C . TRP A 1 171 ? -11.148 3.637 9.118 1.00 89.38 171 TRP A C 1
ATOM 1427 O O . TRP A 1 171 ? -9.976 3.479 8.790 1.00 89.38 171 TRP A O 1
ATOM 1437 N N . LYS A 1 172 ? -11.742 4.832 9.094 1.00 91.81 172 LYS A N 1
ATOM 1438 C CA . LYS A 1 172 ? -11.073 6.063 8.684 1.00 91.81 172 LYS A CA 1
ATOM 1439 C C . LYS A 1 172 ? -9.746 6.277 9.417 1.00 91.81 172 LYS A C 1
ATOM 1441 O O . LYS A 1 172 ? -8.791 6.673 8.765 1.00 91.81 172 LYS A O 1
ATOM 1446 N N . THR A 1 173 ? -9.643 6.016 10.723 1.00 92.25 173 THR A N 1
ATOM 1447 C CA . THR A 1 173 ? -8.361 6.215 11.427 1.00 92.25 173 THR A CA 1
ATOM 1448 C C . THR A 1 173 ? -7.272 5.256 10.957 1.00 92.25 173 THR A C 1
ATOM 1450 O O . THR A 1 173 ? -6.120 5.656 10.870 1.00 92.25 173 THR A O 1
ATOM 1453 N N . HIS A 1 174 ? -7.624 4.016 10.610 1.00 92.88 174 HIS A N 1
ATOM 1454 C CA . HIS A 1 174 ? -6.653 3.033 10.121 1.00 92.88 174 HIS A CA 1
ATOM 1455 C C . HIS A 1 174 ? -6.279 3.272 8.652 1.00 92.88 174 HIS A C 1
ATOM 1457 O O . HIS A 1 174 ? -5.104 3.223 8.304 1.00 92.88 174 HIS A O 1
ATOM 1463 N N . PHE A 1 175 ? -7.249 3.615 7.803 1.00 93.38 175 PHE A N 1
ATOM 1464 C CA . PHE A 1 175 ? -7.009 3.934 6.392 1.00 93.38 175 PHE A CA 1
ATOM 1465 C C . PHE A 1 175 ? -6.174 5.202 6.188 1.00 93.38 175 PHE A C 1
ATOM 1467 O O . PHE A 1 175 ? -5.398 5.274 5.241 1.00 93.38 175 PHE A O 1
ATOM 1474 N N . LEU A 1 176 ? -6.329 6.189 7.075 1.00 93.75 176 LEU A N 1
ATOM 1475 C CA . LEU A 1 176 ? -5.558 7.436 7.061 1.00 93.75 176 LEU A CA 1
ATOM 1476 C C . LEU A 1 176 ? -4.277 7.363 7.903 1.00 93.75 176 LEU A C 1
ATOM 1478 O O . LEU A 1 176 ? -3.637 8.386 8.124 1.00 93.75 176 LEU A O 1
ATOM 1482 N N . SER A 1 177 ? -3.917 6.181 8.406 1.00 94.38 177 SER A N 1
ATOM 1483 C CA . SER A 1 177 ? -2.632 5.992 9.076 1.00 94.38 177 SER A CA 1
ATOM 1484 C C . SER A 1 177 ? -1.479 6.113 8.081 1.00 94.38 177 SER A C 1
ATOM 1486 O O . SER A 1 177 ? -1.631 5.794 6.900 1.00 94.38 177 SER A O 1
ATOM 1488 N N . GLU A 1 178 ? -0.309 6.513 8.574 1.00 94.00 178 GLU A N 1
ATOM 1489 C CA . GLU A 1 178 ? 0.913 6.626 7.774 1.00 94.00 178 GLU A CA 1
ATOM 1490 C C . GLU A 1 178 ? 1.247 5.316 7.043 1.00 94.00 178 GLU A C 1
ATOM 1492 O O . GLU A 1 178 ? 1.504 5.331 5.844 1.00 94.00 178 GLU A O 1
ATOM 1497 N N . ALA A 1 179 ? 1.117 4.174 7.727 1.00 94.25 179 ALA A N 1
ATOM 1498 C CA . ALA A 1 179 ? 1.348 2.852 7.148 1.00 94.25 179 ALA A CA 1
ATOM 1499 C C . ALA A 1 179 ? 0.392 2.536 5.979 1.00 94.25 179 ALA A C 1
ATOM 1501 O O . ALA A 1 179 ? 0.810 2.031 4.940 1.00 94.25 179 ALA A O 1
ATOM 1502 N N . SER A 1 180 ? -0.895 2.875 6.110 1.00 96.12 180 SER A N 1
ATOM 1503 C CA . SER A 1 180 ? -1.874 2.669 5.033 1.00 96.12 180 SER A CA 1
ATOM 1504 C C . SER A 1 180 ? -1.667 3.637 3.862 1.00 96.12 180 SER A C 1
ATOM 1506 O O . SER A 1 180 ? -1.887 3.274 2.703 1.00 96.12 180 SER A O 1
ATOM 1508 N N . VAL A 1 181 ? -1.236 4.871 4.135 1.00 95.88 181 VAL A N 1
ATOM 1509 C CA . VAL A 1 181 ? -0.862 5.847 3.101 1.00 95.88 181 VAL A CA 1
ATOM 1510 C C . VAL A 1 181 ? 0.377 5.376 2.336 1.00 95.88 181 VAL A C 1
ATOM 1512 O O . VAL A 1 181 ? 0.358 5.394 1.105 1.00 95.88 181 VAL A O 1
ATOM 1515 N N . ALA A 1 182 ? 1.402 4.888 3.037 1.00 95.44 182 ALA A N 1
ATOM 1516 C CA . ALA A 1 182 ? 2.598 4.303 2.436 1.00 95.44 182 ALA A CA 1
ATOM 1517 C C . ALA A 1 182 ? 2.250 3.126 1.514 1.00 95.44 182 ALA A C 1
ATOM 1519 O O . ALA A 1 182 ? 2.659 3.120 0.353 1.00 95.44 182 ALA A O 1
ATOM 1520 N N . LEU A 1 183 ? 1.384 2.211 1.973 1.00 97.06 183 LEU A N 1
ATOM 1521 C CA . LEU A 1 183 ? 0.894 1.094 1.159 1.00 97.06 183 LEU A CA 1
ATOM 1522 C C . LEU A 1 183 ? 0.261 1.550 -0.158 1.00 97.06 183 LEU A C 1
ATOM 1524 O O . LEU A 1 183 ? 0.548 0.955 -1.193 1.00 97.06 183 LEU A O 1
ATOM 1528 N N . LEU A 1 184 ? -0.562 2.604 -0.151 1.00 97.50 184 LEU A N 1
ATOM 1529 C CA . LEU A 1 184 ? -1.162 3.128 -1.383 1.00 97.50 184 LEU A CA 1
ATOM 1530 C C . LEU A 1 184 ? -0.106 3.701 -2.332 1.00 97.50 184 LEU A C 1
ATOM 1532 O O . LEU A 1 184 ? -0.130 3.397 -3.523 1.00 97.50 184 LEU A O 1
ATOM 1536 N N . HIS A 1 185 ? 0.806 4.525 -1.814 1.00 96.12 185 HIS A N 1
ATOM 1537 C CA . HIS A 1 185 ? 1.863 5.142 -2.615 1.00 96.12 185 HIS A CA 1
ATOM 1538 C C . HIS A 1 185 ? 2.771 4.095 -3.263 1.00 96.12 185 HIS A C 1
ATOM 1540 O O . HIS A 1 185 ? 2.985 4.127 -4.477 1.00 96.12 185 HIS A O 1
ATOM 1546 N N . ASP A 1 186 ? 3.280 3.161 -2.468 1.00 97.06 186 ASP A N 1
ATOM 1547 C CA . ASP A 1 186 ? 4.260 2.194 -2.945 1.00 97.06 186 ASP A CA 1
ATOM 1548 C C . ASP A 1 186 ? 3.621 1.131 -3.826 1.00 97.06 186 ASP A C 1
ATOM 1550 O O . ASP A 1 186 ? 4.173 0.816 -4.876 1.00 97.06 186 ASP A O 1
ATOM 1554 N N . SER A 1 187 ? 2.423 0.647 -3.479 1.00 97.69 187 SER A N 1
ATOM 1555 C CA . SER A 1 187 ? 1.705 -0.314 -4.328 1.00 97.69 187 SER A CA 1
ATOM 1556 C C . SER A 1 187 ? 1.325 0.303 -5.673 1.00 97.69 187 SER A C 1
ATOM 1558 O O . SER A 1 187 ? 1.397 -0.372 -6.698 1.00 97.69 187 SER A O 1
ATOM 1560 N N . PHE A 1 188 ? 0.964 1.593 -5.699 1.00 97.31 188 PHE A N 1
ATOM 1561 C CA . PHE A 1 188 ? 0.723 2.312 -6.949 1.00 97.31 188 PHE A CA 1
ATOM 1562 C C . PHE A 1 188 ? 1.976 2.327 -7.834 1.00 97.31 188 PHE A C 1
ATOM 1564 O O . PHE A 1 188 ? 1.903 1.952 -9.006 1.00 97.31 188 PHE A O 1
ATOM 1571 N N . TRP A 1 189 ? 3.122 2.741 -7.286 1.00 96.75 189 TRP A N 1
ATOM 1572 C CA . TRP A 1 189 ? 4.362 2.834 -8.058 1.00 96.75 189 TRP A CA 1
ATOM 1573 C C . TRP A 1 189 ? 4.903 1.468 -8.461 1.00 96.75 189 TRP A C 1
ATOM 1575 O O . TRP A 1 189 ? 5.346 1.306 -9.597 1.00 96.75 189 TRP A O 1
ATOM 1585 N N . TRP A 1 190 ? 4.791 0.474 -7.584 1.00 97.38 190 TRP A N 1
ATOM 1586 C CA . TRP A 1 190 ? 5.143 -0.903 -7.900 1.00 97.38 190 TRP A CA 1
ATOM 1587 C C . TRP A 1 190 ? 4.316 -1.407 -9.083 1.00 97.38 190 TRP A C 1
ATOM 1589 O O . TRP A 1 190 ? 4.873 -1.901 -10.065 1.00 97.38 190 TRP A O 1
ATOM 1599 N N . TRP A 1 191 ? 2.993 -1.200 -9.044 1.00 96.69 191 TRP A N 1
ATOM 1600 C CA . TRP A 1 191 ? 2.098 -1.607 -10.127 1.00 96.69 191 TRP A CA 1
ATOM 1601 C C . TRP A 1 191 ? 2.386 -0.863 -11.433 1.00 96.69 191 TRP A C 1
ATOM 1603 O O . TRP A 1 191 ? 2.391 -1.471 -12.506 1.00 96.69 191 TRP A O 1
ATOM 1613 N N . PHE A 1 192 ? 2.667 0.440 -11.350 1.00 95.31 192 PHE A N 1
ATOM 1614 C CA . PHE A 1 192 ? 3.053 1.254 -12.500 1.00 95.31 192 PHE A CA 1
ATOM 1615 C C . PHE A 1 192 ? 4.309 0.699 -13.183 1.00 95.31 192 PHE A C 1
ATOM 1617 O O . PHE A 1 192 ? 4.313 0.496 -14.400 1.00 95.31 192 PHE A O 1
ATOM 1624 N N . LEU A 1 193 ? 5.355 0.404 -12.407 1.00 94.88 193 LEU A N 1
ATOM 1625 C CA . LEU A 1 193 ? 6.575 -0.194 -12.939 1.00 94.88 193 LEU A CA 1
ATOM 1626 C C . LEU A 1 193 ? 6.276 -1.575 -13.533 1.00 94.88 193 LEU A C 1
ATOM 1628 O O . LEU A 1 193 ? 6.711 -1.875 -14.637 1.00 94.88 193 LEU A O 1
ATOM 1632 N N . HIS A 1 194 ? 5.496 -2.405 -12.841 1.00 94.38 194 HIS A N 1
ATOM 1633 C CA . HIS A 1 194 ? 5.183 -3.764 -13.287 1.00 94.38 194 HIS A CA 1
ATOM 1634 C C . HIS A 1 194 ? 4.469 -3.796 -14.646 1.00 94.38 194 HIS A C 1
ATOM 1636 O O . HIS A 1 194 ? 4.796 -4.631 -15.488 1.00 94.38 194 HIS A O 1
ATOM 1642 N N . LYS A 1 195 ? 3.510 -2.891 -14.879 1.00 92.75 195 LYS A N 1
ATOM 1643 C CA . LYS A 1 195 ? 2.701 -2.890 -16.107 1.00 92.75 195 LYS A CA 1
ATOM 1644 C C . LYS A 1 195 ? 3.269 -2.038 -17.243 1.00 92.75 195 LYS A C 1
ATOM 1646 O O . LYS A 1 195 ? 3.061 -2.403 -18.396 1.00 92.75 195 LYS A O 1
ATOM 1651 N N . PHE A 1 196 ? 3.953 -0.929 -16.954 1.00 90.81 196 PHE A N 1
ATOM 1652 C CA . PHE A 1 196 ? 4.287 0.069 -17.984 1.00 90.81 196 PHE A CA 1
ATOM 1653 C C . PHE A 1 196 ? 5.784 0.312 -18.159 1.00 90.81 196 PHE A C 1
ATOM 1655 O O . PHE A 1 196 ? 6.241 0.496 -19.285 1.00 90.81 196 PHE A O 1
ATOM 1662 N N . LYS A 1 197 ? 6.557 0.334 -17.068 1.00 91.38 197 LYS A N 1
ATOM 1663 C CA . LYS A 1 197 ? 8.001 0.623 -17.101 1.00 91.38 197 LYS A CA 1
ATOM 1664 C C . LYS A 1 197 ? 8.755 -0.316 -16.153 1.00 91.38 197 LYS A C 1
ATOM 1666 O O . LYS A 1 197 ? 9.083 0.110 -15.048 1.00 91.38 197 LYS A O 1
ATOM 1671 N N . PRO A 1 198 ? 8.996 -1.582 -16.547 1.00 92.19 198 PRO A N 1
ATOM 1672 C CA . PRO A 1 198 ? 9.608 -2.569 -15.663 1.00 92.19 198 PRO A CA 1
ATOM 1673 C C . PRO A 1 198 ? 10.986 -2.126 -15.180 1.00 92.19 198 PRO A C 1
ATOM 1675 O O . PRO A 1 198 ? 11.885 -1.878 -15.979 1.00 92.19 198 PRO A O 1
ATOM 1678 N N . ASP A 1 199 ? 11.139 -2.062 -13.862 1.00 93.06 199 ASP A N 1
ATOM 1679 C CA . ASP A 1 199 ? 12.396 -1.794 -13.173 1.00 93.06 199 ASP A CA 1
ATOM 1680 C C . ASP A 1 199 ? 12.427 -2.664 -11.920 1.00 93.06 199 ASP A C 1
ATOM 1682 O O . ASP A 1 199 ? 11.727 -2.398 -10.941 1.00 93.06 199 ASP A O 1
ATOM 1686 N N . ARG A 1 200 ? 13.203 -3.746 -11.988 1.00 92.38 200 ARG A N 1
ATOM 1687 C CA . ARG A 1 200 ? 13.210 -4.777 -10.954 1.00 92.38 200 ARG A CA 1
ATOM 1688 C C . ARG A 1 200 ? 13.819 -4.278 -9.646 1.00 92.38 200 ARG A C 1
ATOM 1690 O O . ARG A 1 200 ? 13.282 -4.584 -8.593 1.00 92.38 200 ARG A O 1
ATOM 1697 N N . GLU A 1 201 ? 14.888 -3.487 -9.701 1.00 93.31 201 GLU A N 1
ATOM 1698 C CA . GLU A 1 201 ? 15.567 -3.009 -8.488 1.00 93.31 201 GLU A CA 1
ATOM 1699 C C . GLU A 1 201 ? 14.661 -2.070 -7.683 1.00 93.31 201 GLU A C 1
ATOM 1701 O O . GLU A 1 201 ? 14.515 -2.207 -6.463 1.00 93.31 201 GLU A O 1
ATOM 1706 N N . SER A 1 202 ? 13.985 -1.150 -8.378 1.00 93.56 202 SER A N 1
ATOM 1707 C CA . SER A 1 202 ? 13.000 -0.273 -7.746 1.00 93.56 202 SER A CA 1
ATOM 1708 C C . SER A 1 202 ? 11.771 -1.040 -7.264 1.00 93.56 202 SER A C 1
ATOM 1710 O O . SER A 1 202 ? 11.254 -0.727 -6.195 1.00 93.56 202 SER A O 1
ATOM 1712 N N . GLN A 1 203 ? 11.291 -2.035 -8.017 1.00 95.06 203 GLN A N 1
ATOM 1713 C CA . GLN A 1 203 ? 10.169 -2.882 -7.597 1.00 95.06 203 GLN A CA 1
ATOM 1714 C C . GLN A 1 203 ? 10.490 -3.678 -6.334 1.00 95.06 203 GLN A C 1
ATOM 1716 O O . GLN A 1 203 ? 9.658 -3.703 -5.431 1.00 95.06 203 GLN A O 1
ATOM 1721 N N . ASP A 1 204 ? 11.670 -4.288 -6.250 1.00 95.62 204 ASP A N 1
ATOM 1722 C CA . ASP A 1 204 ? 12.096 -5.052 -5.076 1.00 95.62 204 ASP A CA 1
ATOM 1723 C C . ASP A 1 204 ? 12.177 -4.118 -3.851 1.00 95.62 204 ASP A C 1
ATOM 1725 O O . ASP A 1 204 ? 11.567 -4.389 -2.818 1.00 95.62 204 ASP A O 1
ATOM 1729 N N . SER A 1 205 ? 12.782 -2.933 -4.012 1.00 95.62 205 SER A N 1
ATOM 1730 C CA . SER A 1 205 ? 12.867 -1.920 -2.945 1.00 95.62 205 SER A CA 1
ATOM 1731 C C . SER A 1 205 ? 11.492 -1.397 -2.494 1.00 95.62 205 SER A C 1
ATOM 1733 O O . SER A 1 205 ? 11.243 -1.196 -1.303 1.00 95.62 205 SER A O 1
ATOM 1735 N N . LEU A 1 206 ? 10.573 -1.171 -3.440 1.00 96.12 206 LEU A N 1
ATOM 1736 C CA . LEU A 1 206 ? 9.190 -0.791 -3.140 1.00 96.12 206 LEU A CA 1
ATOM 1737 C C . LEU A 1 206 ? 8.459 -1.922 -2.415 1.00 96.12 206 LEU A C 1
ATOM 1739 O O . LEU A 1 206 ? 7.718 -1.654 -1.475 1.00 96.12 206 LEU A O 1
ATOM 1743 N N . PHE A 1 207 ? 8.667 -3.171 -2.828 1.00 96.50 207 PHE A N 1
ATOM 1744 C CA . PHE A 1 207 ? 8.020 -4.332 -2.227 1.00 96.50 207 PHE A CA 1
ATOM 1745 C C . PHE A 1 207 ? 8.481 -4.581 -0.786 1.00 96.50 207 PHE A C 1
ATOM 1747 O O . PHE A 1 207 ? 7.654 -4.900 0.075 1.00 96.50 207 PHE A O 1
ATOM 1754 N N . ASP A 1 208 ? 9.758 -4.348 -0.486 1.00 95.50 208 ASP A N 1
ATOM 1755 C CA . ASP A 1 208 ? 10.274 -4.385 0.885 1.00 95.50 208 ASP A CA 1
ATOM 1756 C C . ASP A 1 208 ? 9.563 -3.349 1.771 1.00 95.50 208 ASP A C 1
ATOM 1758 O O . ASP A 1 208 ? 9.060 -3.684 2.850 1.00 95.50 208 ASP A O 1
ATOM 1762 N N . ARG A 1 209 ? 9.409 -2.107 1.286 1.00 95.94 209 ARG A N 1
ATOM 1763 C CA . ARG A 1 209 ? 8.694 -1.051 2.026 1.00 95.94 209 ARG A CA 1
ATOM 1764 C C . ARG A 1 209 ? 7.187 -1.305 2.137 1.00 95.94 209 ARG A C 1
ATOM 1766 O O . ARG A 1 209 ? 6.593 -0.994 3.173 1.00 95.94 209 ARG A O 1
ATOM 1773 N N . ILE A 1 210 ? 6.566 -1.909 1.120 1.00 97.12 210 ILE A N 1
ATOM 1774 C CA . ILE A 1 210 ? 5.174 -2.393 1.177 1.00 97.12 210 ILE A CA 1
ATOM 1775 C C . ILE A 1 210 ? 5.037 -3.425 2.297 1.00 97.12 210 ILE A C 1
ATOM 1777 O O . ILE A 1 210 ? 4.116 -3.329 3.107 1.00 97.12 210 ILE A O 1
ATOM 1781 N N . SER A 1 211 ? 5.966 -4.376 2.379 1.00 96.25 211 SER A N 1
ATOM 1782 C CA . SER A 1 211 ? 5.957 -5.430 3.396 1.00 96.25 211 SER A CA 1
ATOM 1783 C C . SER A 1 211 ? 6.098 -4.853 4.808 1.00 96.25 211 SER A C 1
ATOM 1785 O O . SER A 1 211 ? 5.310 -5.191 5.694 1.00 96.25 211 SER A O 1
ATOM 1787 N N . GLU A 1 212 ? 7.033 -3.923 5.016 1.00 95.38 212 GLU A N 1
ATOM 1788 C CA . GLU A 1 212 ? 7.205 -3.220 6.295 1.00 95.38 212 GLU A CA 1
ATOM 1789 C C . GLU A 1 212 ? 5.950 -2.418 6.681 1.00 95.38 212 GLU A C 1
ATOM 1791 O O . GLU A 1 212 ? 5.440 -2.535 7.801 1.00 95.38 212 GLU A O 1
ATOM 1796 N N . SER A 1 213 ? 5.397 -1.657 5.733 1.00 95.69 213 SER A N 1
ATOM 1797 C CA . SER A 1 213 ? 4.188 -0.853 5.941 1.00 95.69 213 SER A CA 1
ATOM 1798 C C . SER A 1 213 ? 2.972 -1.726 6.253 1.00 95.69 213 SER A C 1
ATOM 1800 O O . SER A 1 213 ? 2.174 -1.390 7.131 1.00 95.69 213 SER A O 1
ATOM 1802 N N . TYR A 1 214 ? 2.844 -2.882 5.598 1.00 96.62 214 TYR A N 1
ATOM 1803 C CA . TYR A 1 214 ? 1.798 -3.857 5.890 1.00 96.62 214 TYR A CA 1
ATOM 1804 C C . TYR A 1 214 ? 1.906 -4.404 7.312 1.00 96.62 214 TYR A C 1
ATOM 1806 O O . TYR A 1 214 ? 0.913 -4.395 8.043 1.00 96.62 214 TYR A O 1
ATOM 1814 N N . VAL A 1 215 ? 3.100 -4.826 7.739 1.00 95.94 215 VAL A N 1
ATOM 1815 C CA . VAL A 1 215 ? 3.322 -5.316 9.108 1.00 95.94 215 VAL A CA 1
ATOM 1816 C C . VAL A 1 215 ? 3.024 -4.216 10.128 1.00 95.94 215 VAL A C 1
ATOM 1818 O O . VAL A 1 215 ? 2.335 -4.473 11.117 1.00 95.94 215 VAL A O 1
ATOM 1821 N N . SER A 1 216 ? 3.461 -2.981 9.873 1.00 95.12 216 SER A N 1
ATOM 1822 C CA . SER A 1 216 ? 3.168 -1.823 10.726 1.00 95.12 216 SER A CA 1
ATOM 1823 C C . SER A 1 216 ? 1.658 -1.577 10.861 1.00 95.12 216 SER A C 1
ATOM 1825 O O . SER A 1 216 ? 1.128 -1.497 11.977 1.00 95.12 216 SER A O 1
ATOM 1827 N N . LEU A 1 217 ? 0.925 -1.572 9.741 1.00 95.25 217 LEU A N 1
ATOM 1828 C CA . LEU A 1 217 ? -0.533 -1.445 9.741 1.00 95.25 217 LEU A CA 1
ATOM 1829 C C . LEU A 1 217 ? -1.190 -2.596 10.513 1.00 95.25 217 LEU A C 1
ATOM 1831 O O . LEU A 1 217 ? -2.036 -2.356 11.377 1.00 95.25 217 LEU A O 1
ATOM 1835 N N . PHE A 1 218 ? -0.770 -3.834 10.255 1.00 94.31 218 PHE A N 1
ATOM 1836 C CA . PHE A 1 218 ? -1.280 -5.030 10.918 1.00 94.31 218 PHE A CA 1
ATOM 1837 C C . PHE A 1 218 ? -1.078 -4.990 12.433 1.00 94.31 218 PHE A C 1
ATOM 1839 O O . PHE A 1 218 ? -1.985 -5.357 13.185 1.00 94.31 218 PHE A O 1
ATOM 1846 N N . MET A 1 219 ? 0.075 -4.524 12.909 1.00 93.19 219 MET A N 1
ATOM 1847 C CA . MET A 1 219 ? 0.348 -4.394 14.342 1.00 93.19 219 MET A CA 1
ATOM 1848 C C . MET A 1 219 ? -0.436 -3.247 14.989 1.00 93.19 219 MET A C 1
ATOM 1850 O O . MET A 1 219 ? -0.823 -3.361 16.151 1.00 93.19 219 MET A O 1
ATOM 1854 N N . SER A 1 220 ? -0.739 -2.179 14.244 1.00 91.44 220 SER A N 1
ATOM 1855 C CA . SER A 1 220 ? -1.503 -1.031 14.757 1.00 91.44 220 SER A CA 1
ATOM 1856 C C . SER A 1 220 ? -2.986 -1.331 15.027 1.00 91.44 220 SER A C 1
ATOM 1858 O O . SER A 1 220 ? -3.640 -0.624 15.800 1.00 91.44 220 SER A O 1
ATOM 1860 N N . ILE A 1 221 ? -3.543 -2.367 14.391 1.00 91.62 221 ILE A N 1
ATOM 1861 C CA . ILE A 1 221 ? -4.970 -2.688 14.478 1.00 91.62 221 ILE A CA 1
ATOM 1862 C C . ILE A 1 221 ? -5.235 -3.628 15.666 1.00 91.62 221 ILE A C 1
ATOM 1864 O O . ILE A 1 221 ? -4.642 -4.711 15.738 1.00 91.62 221 ILE A O 1
ATOM 1868 N N . PRO A 1 222 ? -6.171 -3.280 16.577 1.00 90.69 222 PRO A N 1
ATOM 1869 C CA . PRO A 1 222 ? -6.526 -4.131 17.709 1.00 90.69 222 PRO A CA 1
ATOM 1870 C C . PRO A 1 222 ? -7.013 -5.518 17.285 1.00 90.69 222 PRO A C 1
ATOM 1872 O O . PRO A 1 222 ? -7.803 -5.644 16.348 1.00 90.69 222 PRO A O 1
ATOM 1875 N N . LEU A 1 223 ? -6.628 -6.549 18.046 1.00 90.94 223 LEU A N 1
ATOM 1876 C CA . LEU A 1 223 ? -6.974 -7.948 17.761 1.00 90.94 223 LEU A CA 1
ATOM 1877 C C . LEU A 1 223 ? -8.483 -8.160 17.555 1.00 90.94 223 LEU A C 1
ATOM 1879 O O . LEU A 1 223 ? -8.880 -8.846 16.624 1.00 90.94 223 LEU A O 1
ATOM 1883 N N . SER A 1 224 ? -9.326 -7.498 18.354 1.00 90.25 224 SER A N 1
ATOM 1884 C CA . SER A 1 224 ? -10.792 -7.625 18.284 1.00 90.25 224 SER A CA 1
ATOM 1885 C C . SER A 1 224 ? -11.426 -7.145 16.975 1.00 90.25 224 SER A C 1
ATOM 1887 O O . SER A 1 224 ? -12.601 -7.407 16.738 1.00 90.25 224 SER A O 1
ATOM 1889 N N . ARG A 1 225 ? -10.686 -6.408 16.140 1.00 89.38 225 ARG A N 1
ATOM 1890 C CA . ARG A 1 225 ? -11.176 -5.850 14.867 1.00 89.38 225 ARG A CA 1
ATOM 1891 C C . ARG A 1 225 ? -10.299 -6.220 13.678 1.00 89.38 225 ARG A C 1
ATOM 1893 O O . ARG A 1 225 ? -10.603 -5.807 12.564 1.00 89.38 225 ARG A O 1
ATOM 1900 N N . LYS A 1 226 ? -9.221 -6.965 13.915 1.00 92.12 226 LYS A N 1
ATOM 1901 C CA . LYS A 1 226 ? -8.196 -7.279 12.925 1.00 92.12 226 LYS A CA 1
ATOM 1902 C C . LYS A 1 226 ? -8.782 -8.039 11.739 1.00 92.12 226 LYS A C 1
ATOM 1904 O O . LYS A 1 226 ? -8.685 -7.555 10.617 1.00 92.12 226 LYS A O 1
ATOM 1909 N N . ASP A 1 227 ? -9.493 -9.130 12.003 1.00 92.31 227 ASP A N 1
ATOM 1910 C CA . ASP A 1 227 ? -10.111 -9.943 10.950 1.00 92.31 227 ASP A CA 1
ATOM 1911 C C . ASP A 1 227 ? -11.131 -9.138 10.145 1.00 92.31 227 ASP A C 1
ATOM 1913 O O . ASP A 1 227 ? -11.086 -9.123 8.919 1.00 92.31 227 ASP A O 1
ATOM 1917 N N . ALA A 1 228 ? -12.005 -8.397 10.833 1.00 92.00 228 ALA A N 1
ATOM 1918 C CA . ALA A 1 228 ? -13.000 -7.556 10.178 1.00 92.00 228 ALA A CA 1
ATOM 1919 C C . ALA A 1 228 ? -12.340 -6.514 9.265 1.00 92.00 228 ALA A C 1
ATOM 1921 O O . ALA A 1 228 ? -12.796 -6.328 8.144 1.00 92.00 228 ALA A O 1
ATOM 1922 N N . PHE A 1 229 ? -11.259 -5.869 9.717 1.00 93.06 229 PHE A N 1
ATOM 1923 C CA . PHE A 1 229 ? -10.523 -4.887 8.925 1.00 93.06 229 PHE A CA 1
ATOM 1924 C C . PHE A 1 229 ? -9.897 -5.504 7.671 1.00 93.06 229 PHE A C 1
ATOM 1926 O O . PHE A 1 229 ? -10.139 -5.040 6.555 1.00 93.06 229 PHE A O 1
ATOM 1933 N N . PHE A 1 230 ? -9.125 -6.578 7.847 1.00 94.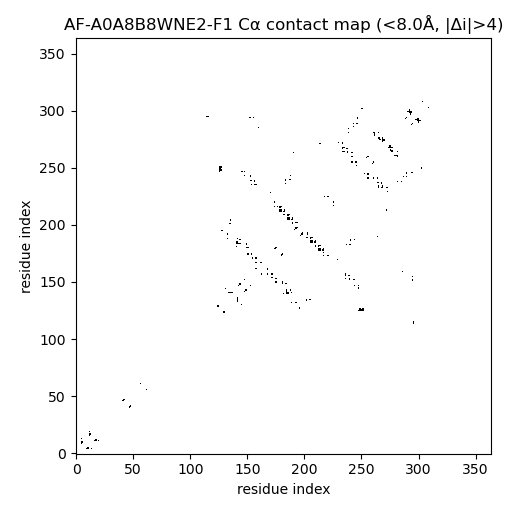25 230 PHE A N 1
ATOM 1934 C CA . PHE A 1 230 ? -8.396 -7.217 6.751 1.00 94.25 230 PHE A CA 1
ATOM 1935 C C . PHE A 1 230 ? -9.290 -8.004 5.787 1.00 94.25 230 PHE A C 1
ATOM 1937 O O . PHE A 1 230 ? -8.850 -8.314 4.685 1.00 94.25 230 PHE A O 1
ATOM 1944 N N . GLN A 1 231 ? -10.559 -8.241 6.129 1.00 92.12 231 GLN A N 1
ATOM 1945 C CA . GLN A 1 231 ? -11.542 -8.779 5.187 1.00 92.12 231 GLN A CA 1
ATOM 1946 C C . GLN A 1 231 ? -11.896 -7.818 4.046 1.00 92.12 231 GLN A C 1
ATOM 1948 O O . GLN A 1 231 ? -12.213 -8.286 2.957 1.00 92.12 231 GLN A O 1
ATOM 1953 N N . VAL A 1 232 ? -11.852 -6.498 4.259 1.00 92.31 232 VAL A N 1
ATOM 1954 C CA . VAL A 1 232 ? -12.228 -5.522 3.208 1.00 92.31 232 VAL A CA 1
ATOM 1955 C C . VAL A 1 232 ? -11.081 -4.587 2.822 1.00 92.31 232 VAL A C 1
ATOM 1957 O O . VAL A 1 232 ? -11.158 -3.916 1.794 1.00 92.31 232 VAL A O 1
ATOM 1960 N N . TYR A 1 233 ? -10.012 -4.525 3.624 1.00 95.44 233 TYR A N 1
ATOM 1961 C CA . TYR A 1 233 ? -8.858 -3.675 3.335 1.00 95.44 233 TYR A CA 1
ATOM 1962 C C . TYR A 1 233 ? -8.224 -3.947 1.958 1.00 95.44 233 TYR A C 1
ATOM 1964 O O . TYR A 1 233 ? -7.996 -2.971 1.243 1.00 95.44 233 TYR A O 1
ATOM 1972 N N . PRO A 1 234 ? -8.006 -5.210 1.525 1.00 96.25 234 PRO A N 1
ATOM 1973 C CA . PRO A 1 234 ? -7.436 -5.484 0.205 1.00 96.25 234 PRO A CA 1
ATOM 1974 C C . PRO A 1 234 ? -8.288 -4.942 -0.947 1.00 96.25 234 PRO A C 1
ATOM 1976 O O . PRO A 1 234 ? -7.747 -4.339 -1.872 1.00 96.25 234 PRO A O 1
ATOM 1979 N N . ASP A 1 235 ? -9.615 -5.082 -0.855 1.00 94.62 235 ASP A N 1
ATOM 1980 C CA . ASP A 1 235 ? -10.547 -4.532 -1.846 1.00 94.62 235 ASP A CA 1
ATOM 1981 C C . ASP A 1 235 ? -10.456 -3.003 -1.900 1.00 94.62 235 ASP A C 1
ATOM 1983 O O . ASP A 1 235 ? -10.272 -2.417 -2.966 1.00 94.62 235 ASP A O 1
ATOM 1987 N N . CYS A 1 236 ? -10.489 -2.349 -0.735 1.00 94.62 236 CYS A N 1
ATOM 1988 C CA . CYS A 1 236 ? -10.391 -0.895 -0.648 1.00 94.62 236 CYS A CA 1
ATOM 1989 C C . CYS A 1 236 ? -9.041 -0.361 -1.155 1.00 94.62 236 CYS A C 1
ATOM 1991 O O . CYS A 1 236 ? -9.010 0.700 -1.780 1.00 94.62 236 CYS A O 1
ATOM 1993 N N . LEU A 1 237 ? -7.932 -1.066 -0.897 1.00 96.94 237 LEU A N 1
ATOM 1994 C CA . LEU A 1 237 ? -6.608 -0.691 -1.398 1.00 96.94 237 LEU A CA 1
ATOM 1995 C C . LEU A 1 237 ? -6.542 -0.831 -2.923 1.00 96.94 237 LEU A C 1
ATOM 1997 O O . LEU A 1 237 ? -6.130 0.112 -3.597 1.00 96.94 237 LEU A O 1
ATOM 2001 N N . ALA A 1 238 ? -7.002 -1.956 -3.479 1.00 96.50 238 ALA A N 1
ATOM 2002 C CA . ALA A 1 238 ? -7.064 -2.157 -4.927 1.00 96.50 238 ALA A CA 1
ATOM 2003 C C . ALA A 1 238 ? -7.931 -1.082 -5.605 1.00 96.50 238 ALA A C 1
ATOM 2005 O O . ALA A 1 238 ? -7.525 -0.485 -6.607 1.00 96.50 238 ALA A O 1
ATOM 2006 N N . GLN A 1 239 ? -9.081 -0.760 -5.007 1.00 94.88 239 GLN A N 1
ATOM 2007 C CA . GLN A 1 239 ? -9.969 0.291 -5.488 1.00 94.88 239 GLN A CA 1
ATOM 2008 C C . GLN A 1 239 ? -9.309 1.681 -5.417 1.00 94.88 239 GLN A C 1
ATOM 2010 O O . GLN A 1 239 ? -9.454 2.479 -6.344 1.00 94.88 239 GLN A O 1
ATOM 2015 N N . ALA A 1 240 ? -8.559 1.976 -4.351 1.00 95.06 240 ALA A N 1
ATOM 2016 C CA . ALA A 1 240 ? -7.820 3.229 -4.198 1.00 95.06 240 ALA A CA 1
ATOM 2017 C C . ALA A 1 240 ? -6.692 3.369 -5.233 1.00 95.06 240 ALA A C 1
ATOM 2019 O O . ALA A 1 240 ? -6.533 4.440 -5.825 1.00 95.06 240 ALA A O 1
ATOM 2020 N N . ILE A 1 241 ? -5.943 2.296 -5.502 1.00 96.12 241 ILE A N 1
ATOM 2021 C CA . ILE A 1 241 ? -4.897 2.282 -6.534 1.00 96.12 241 ILE A CA 1
ATOM 2022 C 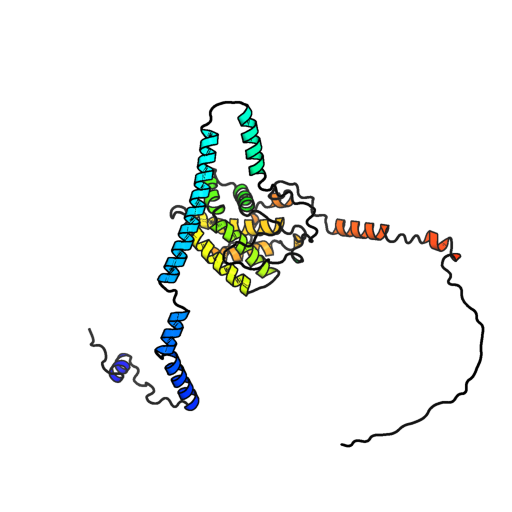C . ILE A 1 241 ? -5.527 2.521 -7.908 1.00 96.12 241 ILE A C 1
ATOM 2024 O O . ILE A 1 241 ? -5.099 3.423 -8.629 1.00 96.12 241 ILE A O 1
ATOM 2028 N N . TYR A 1 242 ? -6.596 1.796 -8.245 1.00 94.56 242 TYR A N 1
ATOM 2029 C CA . TYR A 1 242 ? -7.318 1.989 -9.504 1.00 94.56 242 TYR A CA 1
ATOM 2030 C C . TYR A 1 242 ? -7.850 3.424 -9.656 1.00 94.56 242 TYR A C 1
ATOM 2032 O O . TYR A 1 242 ? -7.664 4.056 -10.698 1.00 94.56 242 TYR A O 1
ATOM 2040 N N . ALA A 1 243 ? -8.471 3.973 -8.606 1.00 91.75 243 ALA A N 1
ATOM 2041 C CA . ALA A 1 243 ? -8.950 5.354 -8.599 1.00 91.75 243 ALA A CA 1
ATOM 2042 C C . ALA A 1 243 ? -7.805 6.353 -8.821 1.00 91.75 243 ALA A C 1
ATOM 2044 O O . ALA A 1 243 ? -7.969 7.336 -9.542 1.00 91.75 243 ALA A O 1
ATOM 2045 N N . THR A 1 244 ? -6.628 6.074 -8.258 1.00 92.69 244 THR A N 1
ATOM 2046 C CA . THR A 1 244 ? -5.423 6.884 -8.468 1.00 92.69 244 THR A CA 1
ATOM 2047 C C . THR A 1 244 ? -4.997 6.873 -9.935 1.00 92.69 244 THR A C 1
ATOM 2049 O O . THR A 1 244 ? -4.744 7.943 -10.479 1.00 92.69 244 THR A O 1
ATOM 2052 N N . PHE A 1 245 ? -4.986 5.715 -10.607 1.00 92.00 245 PHE A N 1
ATOM 2053 C CA . PHE A 1 245 ? -4.694 5.626 -12.047 1.00 92.00 245 PHE A CA 1
ATOM 2054 C C . PHE A 1 245 ? -5.691 6.426 -12.896 1.00 92.00 245 PHE A C 1
ATOM 2056 O O . PHE A 1 245 ? -5.276 7.212 -13.748 1.00 92.00 245 PHE A O 1
ATOM 2063 N N . GLN A 1 246 ? -6.991 6.295 -12.620 1.00 87.94 246 GLN A N 1
ATOM 2064 C CA . GLN A 1 246 ? -8.047 7.013 -13.345 1.00 87.94 246 GLN A CA 1
ATOM 2065 C C . GLN A 1 246 ? -7.994 8.541 -13.165 1.00 87.94 246 GLN A C 1
ATOM 2067 O O . GLN A 1 246 ? -8.331 9.297 -14.079 1.00 87.94 246 GLN A O 1
ATOM 2072 N N . GLU A 1 247 ? -7.583 9.034 -11.996 1.00 85.69 247 GLU A N 1
ATOM 2073 C CA . GLU A 1 247 ? -7.384 10.474 -11.774 1.00 85.69 247 GLU A CA 1
ATOM 2074 C C . GLU A 1 247 ? -6.050 10.980 -12.342 1.00 85.69 247 GLU A C 1
ATOM 2076 O O . GLU A 1 247 ? -5.961 12.101 -12.861 1.00 85.69 247 GLU A O 1
ATOM 2081 N N . ALA A 1 248 ? -5.002 10.162 -12.239 1.00 87.06 248 ALA A N 1
ATOM 2082 C CA . ALA A 1 248 ? -3.667 10.503 -12.705 1.00 87.06 248 ALA A CA 1
ATOM 2083 C C . ALA A 1 248 ? -3.598 10.582 -14.237 1.00 87.06 248 ALA A C 1
ATOM 2085 O O . ALA A 1 248 ? -3.000 11.526 -14.757 1.00 87.06 248 ALA A O 1
ATOM 2086 N N . PHE A 1 249 ? -4.246 9.650 -14.947 1.00 87.75 249 PHE A N 1
ATOM 2087 C CA . PHE A 1 249 ? -4.090 9.459 -16.396 1.00 87.75 249 PHE A CA 1
ATOM 2088 C C . PHE A 1 249 ? -5.435 9.367 -17.137 1.00 87.75 249 PHE A C 1
ATOM 2090 O O . PHE A 1 249 ? -5.778 8.319 -17.686 1.00 87.75 249 PHE A O 1
ATOM 2097 N N . PRO A 1 250 ? -6.227 10.453 -17.188 1.00 81.19 250 PRO A N 1
ATOM 2098 C CA . PRO A 1 250 ? -7.531 10.437 -17.850 1.00 81.19 250 PRO A CA 1
ATOM 2099 C C . PRO A 1 250 ? -7.447 10.136 -19.360 1.00 81.19 250 PRO A C 1
ATOM 2101 O O . PRO A 1 250 ? -8.366 9.524 -19.904 1.00 81.19 250 PRO A O 1
ATOM 2104 N N . GLU A 1 251 ? -6.351 10.513 -20.035 1.00 79.31 251 GLU A N 1
ATOM 2105 C CA . GLU A 1 251 ? -6.146 10.249 -21.474 1.00 79.31 251 GLU A CA 1
ATOM 2106 C C . GLU A 1 251 ? -5.772 8.789 -21.773 1.00 79.31 251 GLU A C 1
ATOM 2108 O O . GLU A 1 251 ? -5.841 8.368 -22.923 1.00 79.31 251 GLU A O 1
ATOM 2113 N N . SER A 1 252 ? -5.414 8.006 -20.751 1.00 83.81 252 SER A N 1
ATOM 2114 C CA . SER A 1 252 ? -5.088 6.577 -20.858 1.00 83.81 252 SER A CA 1
ATOM 2115 C C . SER A 1 252 ? -6.181 5.683 -20.271 1.00 83.81 252 SER A C 1
ATOM 2117 O O . SER A 1 252 ? -5.927 4.522 -19.961 1.00 83.81 252 SER A O 1
ATOM 2119 N N . SER A 1 253 ? -7.401 6.208 -20.123 1.00 80.75 253 SER A N 1
ATOM 2120 C CA . SER A 1 253 ? -8.536 5.474 -19.549 1.00 80.75 253 SER A CA 1
ATOM 2121 C C . SER A 1 253 ? -8.865 4.172 -20.288 1.00 80.75 253 SER A C 1
ATOM 2123 O O . SER A 1 253 ? -9.304 3.221 -19.643 1.00 80.75 253 SER A O 1
ATOM 2125 N N . ASP A 1 254 ? -8.559 4.089 -21.586 1.00 80.56 254 ASP A N 1
ATOM 2126 C CA . ASP A 1 254 ? -8.725 2.880 -22.404 1.00 80.56 254 ASP A CA 1
ATOM 2127 C C . ASP A 1 254 ? -7.870 1.689 -21.918 1.00 80.56 254 ASP A C 1
ATOM 2129 O O . ASP A 1 254 ? -8.254 0.536 -22.107 1.00 80.56 254 ASP A O 1
ATOM 2133 N N . PHE A 1 255 ? -6.738 1.941 -21.245 1.00 82.69 255 PHE A N 1
ATOM 2134 C CA . PHE A 1 255 ? -5.882 0.888 -20.678 1.00 82.69 255 PHE A CA 1
ATOM 2135 C C . PHE A 1 255 ? -6.410 0.330 -19.348 1.00 82.69 255 PHE A C 1
ATOM 2137 O O . PHE A 1 255 ? -5.980 -0.736 -18.910 1.00 82.69 255 PHE A O 1
ATOM 2144 N N . PHE A 1 256 ? -7.333 1.031 -18.686 1.00 87.06 256 PHE A N 1
ATOM 2145 C CA . PHE A 1 256 ? -7.852 0.667 -17.364 1.00 87.06 256 PHE A CA 1
ATOM 2146 C C . PHE A 1 256 ? -9.168 -0.108 -17.483 1.00 87.06 256 PHE A C 1
ATOM 2148 O O . PHE A 1 256 ? -10.194 0.264 -16.907 1.00 87.06 256 PHE A O 1
ATOM 2155 N N . ASN A 1 257 ? -9.129 -1.180 -18.270 1.00 88.12 257 ASN A N 1
ATOM 2156 C CA . ASN A 1 257 ? -10.264 -2.060 -18.525 1.00 88.12 257 ASN A CA 1
ATOM 2157 C C . ASN A 1 257 ? -10.527 -3.027 -17.349 1.00 88.12 257 ASN A C 1
ATOM 2159 O O . ASN A 1 257 ? -9.905 -2.962 -16.287 1.00 88.12 257 ASN A O 1
ATOM 2163 N N . ASP A 1 258 ? -11.484 -3.931 -17.532 1.00 91.38 258 ASP A N 1
ATOM 2164 C CA . ASP A 1 258 ? -11.862 -4.906 -16.508 1.00 91.38 258 ASP A CA 1
ATOM 2165 C C . ASP A 1 258 ? -10.751 -5.929 -16.222 1.00 91.38 258 ASP A C 1
ATOM 2167 O O . ASP A 1 258 ? -10.547 -6.302 -15.070 1.00 91.38 258 ASP A O 1
ATOM 2171 N N . GLU A 1 259 ? -9.957 -6.298 -17.231 1.00 92.56 259 GLU A N 1
ATOM 2172 C CA . GLU A 1 259 ? -8.763 -7.136 -17.057 1.00 92.56 259 GLU A CA 1
ATOM 2173 C C . GLU A 1 259 ? -7.725 -6.446 -16.163 1.00 92.56 259 GLU A C 1
ATOM 2175 O O . GLU A 1 259 ? -7.172 -7.069 -15.261 1.00 92.56 259 GLU A O 1
ATOM 2180 N N . PHE A 1 260 ? -7.522 -5.135 -16.328 1.00 92.81 260 PHE A N 1
ATOM 2181 C CA . PHE A 1 260 ? -6.640 -4.354 -15.464 1.00 92.81 260 PHE A CA 1
ATOM 2182 C C . PHE A 1 260 ? -7.110 -4.367 -14.003 1.00 92.81 260 PHE A C 1
ATOM 2184 O O . PHE A 1 260 ? -6.281 -4.504 -13.102 1.00 92.81 260 PHE A O 1
ATOM 2191 N N . LYS A 1 261 ? -8.422 -4.243 -13.749 1.00 93.94 261 LYS A N 1
ATOM 2192 C CA . LYS A 1 261 ? -8.994 -4.320 -12.388 1.00 93.94 261 LYS A CA 1
ATOM 2193 C C . LYS A 1 261 ? -8.808 -5.708 -11.786 1.00 93.94 261 LYS A C 1
ATOM 2195 O O . LYS A 1 261 ? -8.422 -5.820 -10.623 1.00 93.94 261 LYS A O 1
ATOM 2200 N N . GLU A 1 262 ? -9.077 -6.739 -12.580 1.00 95.06 262 GLU A N 1
ATOM 2201 C CA . GLU A 1 262 ? -8.958 -8.137 -12.183 1.00 95.06 262 GLU A CA 1
ATOM 2202 C C . GLU A 1 262 ? -7.504 -8.471 -11.824 1.00 95.06 262 GLU A C 1
ATOM 2204 O O . GLU A 1 262 ? -7.235 -8.978 -10.737 1.00 95.06 262 GLU A O 1
ATOM 2209 N N . ASP A 1 263 ? -6.549 -8.115 -12.682 1.00 95.50 263 ASP A N 1
ATOM 2210 C CA . ASP A 1 263 ? -5.116 -8.314 -12.462 1.00 95.50 263 ASP A CA 1
ATOM 2211 C C . ASP A 1 263 ? -4.596 -7.555 -11.238 1.00 95.50 263 ASP A C 1
ATOM 2213 O O . ASP A 1 263 ? -3.897 -8.133 -10.399 1.00 95.50 263 ASP A O 1
ATOM 2217 N N . LEU A 1 264 ? -4.943 -6.267 -11.128 1.00 96.62 264 LEU A N 1
ATOM 2218 C CA . LEU A 1 264 ? -4.548 -5.420 -10.003 1.00 96.62 264 LEU A CA 1
ATOM 2219 C C . LEU A 1 264 ? -5.088 -5.988 -8.692 1.00 96.62 264 LEU A C 1
ATOM 2221 O O . LEU A 1 264 ? -4.337 -6.166 -7.735 1.00 96.62 264 LEU A O 1
ATOM 2225 N N . GLY A 1 265 ? -6.380 -6.307 -8.645 1.00 95.44 265 GLY A N 1
ATOM 2226 C CA . GLY A 1 265 ? -6.991 -6.889 -7.459 1.00 95.44 265 GLY A CA 1
ATOM 2227 C C . GLY A 1 265 ? -6.383 -8.228 -7.093 1.00 95.44 265 GLY A C 1
ATOM 2228 O O . GLY A 1 265 ? -5.992 -8.419 -5.947 1.00 95.44 265 GLY A O 1
ATOM 2229 N N . ASN A 1 266 ? -6.232 -9.132 -8.060 1.00 96.50 266 ASN A N 1
ATOM 2230 C CA . ASN A 1 266 ? -5.602 -10.430 -7.835 1.00 96.50 266 ASN A CA 1
ATOM 2231 C C . ASN A 1 266 ? -4.212 -10.292 -7.207 1.00 96.50 266 ASN A C 1
ATOM 2233 O O . ASN A 1 266 ? -3.875 -11.062 -6.309 1.00 96.50 266 ASN A O 1
ATOM 2237 N N . ASN A 1 267 ? -3.422 -9.315 -7.653 1.00 96.62 267 ASN A N 1
ATOM 2238 C CA . ASN A 1 267 ? -2.102 -9.041 -7.102 1.00 96.62 267 ASN A CA 1
ATOM 2239 C C . ASN A 1 267 ? -2.177 -8.523 -5.652 1.00 96.62 267 ASN A C 1
ATOM 2241 O O . ASN A 1 267 ? -1.585 -9.129 -4.759 1.00 96.62 267 ASN A O 1
ATOM 2245 N N . ILE A 1 268 ? -2.982 -7.489 -5.393 1.00 97.50 268 ILE A N 1
ATOM 2246 C CA . ILE A 1 268 ? -3.128 -6.893 -4.055 1.00 97.50 268 ILE A CA 1
ATOM 2247 C C . ILE A 1 268 ? -3.698 -7.888 -3.037 1.00 97.50 268 ILE A C 1
ATOM 2249 O O . ILE A 1 268 ? -3.205 -7.999 -1.914 1.00 97.50 268 ILE A O 1
ATOM 2253 N N . PHE A 1 269 ? -4.722 -8.648 -3.416 1.00 96.69 269 PHE A N 1
ATOM 2254 C CA . PHE A 1 269 ? -5.296 -9.677 -2.554 1.00 96.69 269 PHE A CA 1
ATOM 2255 C C . PHE A 1 269 ? -4.302 -10.803 -2.268 1.00 96.69 269 PHE A C 1
ATOM 2257 O O . PHE A 1 269 ? -4.237 -11.264 -1.127 1.00 96.69 269 PHE A O 1
ATOM 2264 N N . LEU A 1 270 ? -3.499 -11.216 -3.253 1.00 95.75 270 LEU A N 1
ATOM 2265 C CA . LEU A 1 270 ? -2.463 -12.221 -3.036 1.00 95.75 270 LEU A CA 1
ATOM 2266 C C . LEU A 1 270 ? -1.418 -11.729 -2.028 1.00 95.75 270 LEU A C 1
ATOM 2268 O O . LEU A 1 270 ? -1.042 -12.488 -1.140 1.00 95.75 270 LEU A O 1
ATOM 2272 N N . TRP A 1 271 ? -1.000 -10.465 -2.113 1.00 95.50 271 TRP A N 1
ATOM 2273 C CA . TRP A 1 271 ? -0.051 -9.880 -1.162 1.00 95.50 271 TRP A CA 1
ATOM 2274 C C . TRP A 1 271 ? -0.599 -9.806 0.261 1.00 95.50 271 TRP A C 1
ATOM 2276 O O . TRP A 1 271 ? 0.099 -10.153 1.210 1.00 95.50 271 TRP A O 1
ATOM 2286 N N . LEU A 1 272 ? -1.845 -9.358 0.418 1.00 94.00 272 LEU A N 1
ATOM 2287 C CA . LEU A 1 272 ? -2.397 -9.051 1.739 1.00 94.00 272 LEU A CA 1
ATOM 2288 C C . LEU A 1 272 ? -3.091 -10.241 2.409 1.00 94.00 272 LEU A C 1
ATOM 2290 O O . LEU A 1 272 ? -3.121 -10.322 3.633 1.00 94.00 272 LEU A O 1
ATOM 2294 N N . SER A 1 273 ? -3.673 -11.152 1.628 1.00 91.12 273 SER A N 1
ATOM 2295 C CA . SER A 1 273 ? -4.467 -12.279 2.139 1.00 91.12 273 SER A CA 1
ATOM 2296 C C . SER A 1 273 ? -3.927 -13.655 1.747 1.00 91.12 273 SER A C 1
ATOM 2298 O O . SER A 1 273 ? -4.384 -14.662 2.284 1.00 91.12 273 SER A O 1
ATOM 2300 N N . GLY A 1 274 ? -2.980 -13.726 0.805 1.00 92.88 274 GLY A N 1
ATOM 2301 C CA . GLY A 1 274 ? -2.472 -14.989 0.261 1.00 92.88 274 GLY A CA 1
ATOM 2302 C C . GLY A 1 274 ? -3.445 -15.713 -0.676 1.00 92.88 274 GLY A C 1
ATOM 2303 O O . GLY A 1 274 ? -3.105 -16.766 -1.211 1.00 92.88 274 GLY A O 1
ATOM 2304 N N . LEU A 1 275 ? -4.643 -15.166 -0.904 1.00 92.38 275 LEU A N 1
ATOM 2305 C CA . LEU A 1 275 ? -5.692 -15.767 -1.723 1.00 92.38 275 LEU A CA 1
ATOM 2306 C C . LEU A 1 275 ? -6.145 -14.789 -2.801 1.00 92.38 275 LEU A C 1
ATOM 2308 O O . LEU A 1 275 ? -6.180 -13.583 -2.583 1.00 92.38 275 LEU A O 1
ATOM 2312 N N . LYS A 1 276 ? -6.535 -15.314 -3.963 1.00 93.31 276 LYS A N 1
ATOM 2313 C CA . LYS A 1 276 ? -7.196 -14.506 -4.990 1.00 93.31 276 LYS A CA 1
ATOM 2314 C C . LYS A 1 276 ? -8.668 -14.282 -4.620 1.00 93.31 276 LYS A C 1
ATOM 2316 O O . LYS A 1 276 ? -9.296 -15.200 -4.080 1.00 93.31 276 LYS A O 1
ATOM 2321 N N . PRO A 1 277 ? -9.232 -13.100 -4.911 1.00 93.00 277 PRO A N 1
ATOM 2322 C CA . PRO A 1 277 ? -10.651 -12.850 -4.742 1.00 93.00 277 PRO A CA 1
ATOM 2323 C C . PRO A 1 277 ? -11.460 -13.701 -5.728 1.00 93.00 277 PRO A C 1
ATOM 2325 O O . PRO A 1 277 ? -10.929 -14.356 -6.629 1.00 93.00 277 PRO A O 1
ATOM 2328 N N . LYS A 1 278 ? -12.783 -13.695 -5.559 1.00 91.19 278 LYS A N 1
ATOM 2329 C CA . LYS A 1 278 ? -13.676 -14.236 -6.588 1.00 91.19 278 LYS A CA 1
ATOM 2330 C C . LYS A 1 278 ? -13.513 -13.410 -7.866 1.00 91.19 278 LYS A C 1
ATOM 2332 O O . LYS A 1 278 ? -13.301 -12.204 -7.782 1.00 91.19 278 LYS A O 1
ATOM 2337 N N . LYS A 1 279 ? -13.659 -14.052 -9.025 1.00 91.38 279 LYS A N 1
ATOM 2338 C CA . LYS A 1 279 ? -13.714 -13.330 -10.302 1.00 91.38 279 LYS A CA 1
ATOM 2339 C C . LYS A 1 279 ? -14.790 -12.251 -10.256 1.00 91.38 279 LYS A C 1
ATOM 2341 O O . LYS A 1 279 ? -15.825 -12.455 -9.615 1.00 91.38 279 LYS A O 1
ATOM 2346 N N . ASP A 1 280 ? -14.525 -11.135 -10.926 1.00 88.88 280 ASP A N 1
ATOM 2347 C CA . ASP A 1 280 ? -15.450 -10.005 -11.042 1.00 88.88 280 ASP A CA 1
ATOM 2348 C C . ASP A 1 280 ? -15.780 -9.345 -9.691 1.00 88.88 280 ASP A C 1
ATOM 2350 O O . ASP A 1 280 ? -16.802 -8.667 -9.542 1.00 88.88 280 ASP A O 1
ATOM 2354 N N . PHE A 1 281 ? -14.907 -9.502 -8.685 1.00 90.31 281 PHE A N 1
ATOM 2355 C CA . PHE A 1 281 ? -15.061 -8.834 -7.389 1.00 90.31 281 PHE A CA 1
ATOM 2356 C C . PHE A 1 281 ? -15.123 -7.309 -7.539 1.00 90.31 281 PHE A C 1
ATOM 2358 O O . PHE A 1 281 ? -15.716 -6.649 -6.712 1.00 90.31 281 PHE A O 1
ATOM 2365 N N . TRP A 1 282 ? -14.568 -6.718 -8.595 1.00 90.31 282 TRP A N 1
ATOM 2366 C CA . TRP A 1 282 ? -14.606 -5.271 -8.822 1.00 90.31 282 TRP A CA 1
ATOM 2367 C C . TRP A 1 282 ? -15.976 -4.758 -9.307 1.00 90.31 282 TRP A C 1
ATOM 2369 O O . TRP A 1 282 ? -16.166 -3.550 -9.445 1.00 90.31 282 TRP A O 1
ATOM 2379 N N . THR A 1 283 ? -16.960 -5.626 -9.563 1.00 89.31 283 THR A N 1
ATOM 2380 C CA . THR A 1 283 ? -18.290 -5.217 -10.063 1.00 89.31 283 THR A CA 1
ATOM 2381 C C . THR A 1 283 ? -19.084 -4.362 -9.074 1.00 89.31 283 THR A C 1
ATOM 2383 O O . THR A 1 283 ? -19.905 -3.545 -9.496 1.00 89.31 283 THR A O 1
ATOM 2386 N N . HIS A 1 284 ? -18.829 -4.476 -7.764 1.00 86.31 284 HIS A N 1
ATOM 2387 C CA . HIS A 1 284 ? -19.453 -3.607 -6.753 1.00 86.31 284 HIS A CA 1
ATOM 2388 C C . HIS A 1 284 ? -18.764 -2.245 -6.606 1.00 86.31 284 HIS A C 1
ATOM 2390 O O . HIS A 1 284 ? -19.245 -1.397 -5.846 1.00 86.31 284 HIS A O 1
ATOM 2396 N N . TRP A 1 285 ? -17.647 -2.008 -7.300 1.00 89.12 285 TRP A N 1
ATOM 2397 C CA . TRP A 1 285 ? -16.899 -0.762 -7.191 1.00 89.12 285 TRP A CA 1
ATOM 2398 C C . TRP A 1 285 ? -17.711 0.415 -7.751 1.00 89.12 285 TRP A C 1
ATOM 2400 O O . TRP A 1 285 ? -17.850 0.600 -8.960 1.00 89.12 285 TRP A O 1
ATOM 2410 N N . LYS A 1 286 ? -18.214 1.279 -6.862 1.00 78.94 286 LYS A N 1
ATOM 2411 C CA . LYS A 1 286 ? -18.966 2.496 -7.222 1.00 78.94 286 LYS A CA 1
ATOM 2412 C C . LYS A 1 286 ? -18.038 3.615 -7.707 1.00 78.94 286 LYS A C 1
ATOM 2414 O O . LYS A 1 286 ? -17.845 4.619 -7.029 1.00 78.94 286 LYS A O 1
ATOM 2419 N N . LEU A 1 287 ? -17.442 3.432 -8.882 1.00 72.69 287 LEU A N 1
ATOM 2420 C CA . LEU A 1 287 ? -16.452 4.352 -9.460 1.00 72.69 287 LEU A CA 1
ATOM 2421 C C . LEU A 1 287 ? -17.051 5.328 -10.484 1.00 72.69 287 LEU A C 1
ATOM 2423 O O . LEU A 1 287 ? -16.343 6.186 -10.998 1.00 72.69 287 LEU A O 1
ATOM 2427 N N . ASN A 1 288 ? -18.361 5.254 -10.737 1.00 61.34 288 ASN A N 1
ATOM 2428 C CA . ASN A 1 288 ? -19.081 6.131 -11.673 1.00 61.34 288 ASN A CA 1
ATOM 2429 C C . ASN A 1 288 ? -19.042 7.619 -11.265 1.00 61.34 288 ASN A C 1
ATOM 2431 O O . ASN A 1 288 ? -19.255 8.509 -12.084 1.00 61.34 288 ASN A O 1
ATOM 2435 N N . GLU A 1 289 ? -18.753 7.921 -9.999 1.00 58.72 289 GLU A N 1
ATOM 2436 C CA . GLU A 1 289 ? -18.522 9.303 -9.564 1.00 58.72 289 GLU A CA 1
ATOM 2437 C C . GLU A 1 289 ? -17.159 9.839 -10.033 1.00 58.72 289 GLU A C 1
ATOM 2439 O O . GLU A 1 289 ? -17.049 11.034 -10.297 1.00 58.72 289 GLU A O 1
ATOM 2444 N N . LEU A 1 290 ? -16.153 8.975 -10.237 1.00 56.31 290 LEU A N 1
ATOM 2445 C CA . LEU A 1 290 ? -14.832 9.362 -10.759 1.00 56.31 290 LEU A CA 1
ATOM 2446 C C . LEU A 1 290 ? -14.852 9.673 -12.258 1.00 56.31 290 LEU A C 1
ATOM 2448 O O . LEU A 1 290 ? -13.981 10.390 -12.748 1.00 56.31 290 LEU A O 1
ATOM 2452 N N . SER A 1 291 ? -15.815 9.138 -13.013 1.00 52.41 291 SER A N 1
ATOM 2453 C CA . SER A 1 291 ? -15.966 9.467 -14.437 1.00 52.41 291 SER A CA 1
ATOM 2454 C C . SER A 1 291 ? -16.616 10.837 -14.649 1.00 52.41 291 SER A C 1
ATOM 2456 O O . SER A 1 291 ? -16.388 11.468 -15.677 1.00 52.41 291 SER A O 1
ATOM 2458 N N . THR A 1 292 ? -17.375 11.334 -13.668 1.00 50.38 292 THR A N 1
ATOM 2459 C CA . THR A 1 292 ? -18.119 12.604 -13.757 1.00 50.38 292 THR A CA 1
ATOM 2460 C C . THR A 1 292 ? -17.490 13.733 -12.940 1.00 50.38 292 THR A C 1
ATOM 2462 O O . THR A 1 292 ? -17.581 14.907 -13.313 1.00 50.38 292 THR A O 1
ATOM 2465 N N . THR A 1 293 ? -16.813 13.406 -11.841 1.00 54.44 293 THR A N 1
ATOM 2466 C CA . THR A 1 293 ? -16.176 14.366 -10.938 1.00 54.44 293 THR A CA 1
ATOM 2467 C C . THR A 1 293 ? -14.798 13.879 -10.517 1.00 54.44 293 THR A C 1
ATOM 2469 O O . THR A 1 293 ? -14.592 12.700 -10.261 1.00 54.44 293 THR A O 1
ATOM 2472 N N . THR A 1 294 ? -13.828 14.785 -10.447 1.00 60.53 294 THR A N 1
ATOM 2473 C CA . THR A 1 294 ? -12.523 14.471 -9.864 1.00 60.53 294 THR A CA 1
ATOM 2474 C C . THR A 1 294 ? -12.672 14.212 -8.370 1.00 60.53 294 THR A C 1
ATOM 2476 O O . THR A 1 294 ? -13.593 14.724 -7.727 1.00 60.53 294 THR A O 1
ATOM 2479 N N . ILE A 1 295 ? -11.702 13.524 -7.766 1.00 59.00 295 ILE A N 1
ATOM 2480 C CA . ILE A 1 295 ? -11.643 13.319 -6.300 1.00 59.00 295 ILE A CA 1
ATOM 2481 C C . ILE A 1 295 ? -11.600 14.665 -5.532 1.00 59.00 295 ILE A C 1
ATOM 2483 O O . ILE A 1 295 ? -11.845 14.736 -4.326 1.00 59.00 295 ILE A O 1
ATOM 2487 N N . HIS A 1 296 ? -11.332 15.776 -6.223 1.00 53.94 296 HIS A N 1
ATOM 2488 C CA . HIS A 1 296 ? -11.370 17.140 -5.688 1.00 53.94 296 HIS A CA 1
ATOM 2489 C C . HIS A 1 296 ? -12.718 17.864 -5.868 1.00 53.94 296 HIS A C 1
ATOM 2491 O O . HIS A 1 296 ? -12.835 19.031 -5.486 1.00 53.94 296 HIS A O 1
ATOM 2497 N N . GLY A 1 297 ? -13.740 17.185 -6.396 1.00 45.28 297 GLY A N 1
ATOM 2498 C CA . GLY A 1 297 ? -15.096 17.707 -6.575 1.00 45.28 297 GLY A CA 1
ATOM 2499 C C . GLY A 1 297 ? -15.267 18.629 -7.785 1.00 45.28 297 GLY A C 1
ATOM 2500 O O . GLY A 1 297 ? -16.299 19.289 -7.903 1.00 45.28 297 GLY A O 1
ATOM 2501 N N . SER A 1 298 ? -14.278 18.704 -8.679 1.00 47.59 298 SER A N 1
ATOM 2502 C CA . SER A 1 298 ? -14.417 19.421 -9.951 1.00 47.59 298 SER A CA 1
ATOM 2503 C C . SER A 1 298 ? -15.119 18.514 -10.957 1.00 47.59 298 SER A C 1
ATOM 2505 O O . SER A 1 298 ? -14.756 17.347 -11.072 1.00 47.59 298 SER A O 1
ATOM 2507 N N . LYS A 1 299 ? -16.098 19.023 -11.712 1.00 47.38 299 LYS A N 1
ATOM 2508 C CA . LYS A 1 299 ? -16.675 18.265 -12.834 1.00 47.38 299 LYS A CA 1
ATOM 2509 C C . LYS A 1 299 ? -15.563 17.961 -13.841 1.00 47.38 299 LYS A C 1
ATOM 2511 O O . LYS A 1 299 ? -14.877 18.892 -14.261 1.00 47.38 299 LYS A O 1
ATOM 2516 N N . LYS A 1 300 ? -15.369 16.690 -14.201 1.00 51.12 300 LYS A N 1
ATOM 2517 C CA . LYS A 1 300 ? -14.489 16.341 -15.322 1.00 51.12 300 LYS A CA 1
ATOM 2518 C C . LYS A 1 300 ? -15.198 16.772 -16.603 1.00 51.12 300 LYS A C 1
ATOM 2520 O O . LYS A 1 300 ? -16.381 16.481 -16.778 1.00 51.12 300 LYS A O 1
ATOM 2525 N N . THR A 1 301 ? -14.504 17.494 -17.477 1.00 44.19 301 THR A N 1
ATOM 2526 C CA . THR A 1 301 ? -14.946 17.626 -18.866 1.00 44.19 301 THR A CA 1
ATOM 2527 C C . THR A 1 301 ? -15.056 16.211 -19.442 1.00 44.19 301 THR A C 1
ATOM 2529 O O . THR A 1 301 ? -14.150 15.407 -19.199 1.00 44.19 301 THR A O 1
ATOM 2532 N N . PRO A 1 302 ? -16.168 15.856 -20.115 1.00 43.22 302 PRO A N 1
ATOM 2533 C CA . PRO A 1 302 ? -16.311 14.539 -20.721 1.00 43.22 302 PRO A CA 1
ATOM 2534 C C . PRO A 1 302 ? -15.081 14.245 -21.575 1.00 43.22 302 PRO A C 1
ATOM 2536 O O . PRO A 1 302 ? -14.647 15.121 -22.323 1.00 43.22 302 PRO A O 1
ATOM 2539 N N . SER A 1 303 ? -14.509 13.047 -21.430 1.00 47.00 303 SER A N 1
ATOM 2540 C CA . SER A 1 303 ? -13.448 12.587 -22.326 1.00 47.00 303 SER A CA 1
ATOM 2541 C C . SER A 1 303 ? -13.972 12.720 -23.753 1.00 47.00 303 SER A C 1
ATOM 2543 O O . SER A 1 303 ? -14.972 12.089 -24.101 1.00 47.00 303 SER A O 1
ATOM 2545 N N . GLU A 1 304 ? -13.378 13.616 -24.540 1.00 46.72 304 GLU A N 1
ATOM 2546 C CA . GLU A 1 304 ? -13.760 13.797 -25.934 1.00 46.72 304 GLU A CA 1
ATOM 2547 C C . GLU A 1 304 ? -13.515 12.474 -26.638 1.00 46.72 304 GLU A C 1
ATOM 2549 O O . GLU A 1 304 ? -12.406 11.929 -26.598 1.00 46.72 304 GLU A O 1
ATOM 2554 N N . SER A 1 305 ? -14.570 11.927 -27.240 1.00 50.03 305 SER A N 1
ATOM 2555 C CA . SER A 1 305 ? -14.471 10.624 -27.870 1.00 50.03 305 SER A CA 1
ATOM 2556 C C . SER A 1 305 ? -13.386 10.671 -28.947 1.00 50.03 305 SER A C 1
ATOM 2558 O O . SER A 1 305 ? -13.098 11.719 -29.532 1.00 50.03 305 SER A O 1
ATOM 2560 N N . ILE A 1 306 ? -12.779 9.526 -29.259 1.00 53.00 306 ILE A N 1
ATOM 2561 C CA . ILE A 1 306 ? -11.802 9.430 -30.353 1.00 53.00 306 ILE A CA 1
ATOM 2562 C C . ILE A 1 306 ? -12.387 10.017 -31.654 1.00 53.00 306 ILE A C 1
ATOM 2564 O O . ILE A 1 306 ? -11.664 10.649 -32.419 1.00 53.00 306 ILE A O 1
ATOM 2568 N N . LYS A 1 307 ? -13.709 9.916 -31.858 1.00 51.44 307 LYS A N 1
ATOM 2569 C CA . LYS A 1 307 ? -14.416 10.548 -32.981 1.00 51.44 307 LYS A CA 1
ATOM 2570 C C . LYS A 1 307 ? -14.362 12.078 -32.934 1.00 51.44 307 LYS A C 1
ATOM 2572 O O . LYS A 1 307 ? -14.135 12.681 -33.972 1.00 51.44 307 LYS A O 1
ATOM 2577 N N . ASP A 1 308 ? -14.474 12.693 -31.760 1.00 49.94 308 ASP A N 1
ATOM 2578 C CA . ASP A 1 308 ? -14.397 14.152 -31.577 1.00 49.94 308 ASP A CA 1
ATOM 2579 C C . ASP A 1 308 ? -12.956 14.681 -31.683 1.00 49.94 308 ASP A C 1
ATOM 2581 O O . ASP A 1 308 ? -12.721 15.818 -32.101 1.00 49.94 308 ASP A O 1
ATOM 2585 N N . ARG A 1 309 ? -11.956 13.859 -31.331 1.00 54.81 309 ARG A N 1
ATOM 2586 C CA . ARG A 1 309 ? -10.531 14.152 -31.587 1.00 54.81 309 ARG A CA 1
ATOM 2587 C C . ARG A 1 309 ? -10.181 14.035 -33.070 1.00 54.81 309 ARG A C 1
ATOM 2589 O O . ARG A 1 309 ? -9.454 14.886 -33.574 1.00 54.81 309 ARG A O 1
ATOM 2596 N N . ILE A 1 310 ? -10.708 13.023 -33.763 1.00 60.25 310 ILE A N 1
ATOM 2597 C CA . ILE A 1 310 ? -10.548 12.861 -35.217 1.00 60.25 310 ILE A CA 1
ATOM 2598 C C . ILE A 1 310 ? -11.288 13.975 -35.967 1.00 60.25 310 ILE A C 1
ATOM 2600 O O . ILE A 1 310 ? -10.740 14.531 -36.910 1.00 60.25 310 ILE A O 1
ATOM 2604 N N . ALA A 1 311 ? -12.492 14.351 -35.533 1.00 60.78 311 ALA A N 1
ATOM 2605 C CA . ALA A 1 311 ? -13.253 15.436 -36.145 1.00 60.78 311 ALA A CA 1
ATOM 2606 C C . ALA A 1 311 ? -12.517 16.777 -36.024 1.00 60.78 311 ALA A C 1
ATOM 2608 O O . ALA A 1 311 ? -12.355 17.470 -37.021 1.00 60.78 311 ALA A O 1
ATOM 2609 N N . ARG A 1 312 ? -11.973 17.106 -34.845 1.00 57.53 312 ARG A N 1
ATOM 2610 C CA . ARG A 1 312 ? -11.187 18.338 -34.666 1.00 57.53 312 ARG A CA 1
ATOM 2611 C C . ARG A 1 312 ? -9.833 18.306 -35.360 1.00 57.53 312 ARG A C 1
ATOM 2613 O O . ARG A 1 312 ? -9.388 19.341 -35.845 1.00 57.53 312 ARG A O 1
ATOM 2620 N N . SER A 1 313 ? -9.165 17.152 -35.441 1.00 58.28 313 SER A N 1
ATOM 2621 C CA . SER A 1 313 ? -7.929 17.056 -36.225 1.00 58.28 313 SER A CA 1
ATOM 2622 C C . SER A 1 313 ? -8.209 17.222 -37.721 1.00 58.28 313 SER A C 1
ATOM 2624 O O . SER A 1 313 ? -7.461 17.925 -38.395 1.00 58.28 313 SER A O 1
ATOM 2626 N N . GLN A 1 314 ? -9.320 16.680 -38.228 1.00 57.91 314 GLN A N 1
ATOM 2627 C CA . GLN A 1 314 ? -9.792 16.915 -39.595 1.00 57.91 314 GLN A CA 1
ATOM 2628 C C . GLN A 1 314 ? -10.202 18.378 -39.828 1.00 57.91 314 GLN A C 1
ATOM 2630 O O . GLN A 1 314 ? -9.873 18.936 -40.872 1.00 57.91 314 GLN A O 1
ATOM 2635 N N . GLU A 1 315 ? -10.846 19.026 -38.857 1.00 58.25 315 GLU A N 1
ATOM 2636 C CA . GLU A 1 315 ? -11.251 20.437 -38.922 1.00 58.25 315 GLU A CA 1
ATOM 2637 C C . GLU A 1 315 ? -10.039 21.389 -38.913 1.00 58.25 315 GLU A C 1
ATOM 2639 O O . GLU A 1 315 ? -9.980 22.312 -39.727 1.00 58.25 315 GLU A O 1
ATOM 2644 N N . CYS A 1 316 ? -9.015 21.108 -38.094 1.00 51.47 316 CYS A N 1
ATOM 2645 C CA . CYS A 1 316 ? -7.722 21.809 -38.107 1.00 51.47 316 CYS A CA 1
ATOM 2646 C C . CYS A 1 316 ? -6.955 21.611 -39.424 1.00 51.47 316 CYS A C 1
ATOM 2648 O O . CYS A 1 316 ? -6.375 22.558 -39.957 1.00 51.47 316 CYS A O 1
ATOM 2650 N N . ILE A 1 317 ? -6.955 20.396 -39.985 1.00 54.69 317 ILE A N 1
ATOM 2651 C CA . ILE A 1 317 ? -6.335 20.135 -41.295 1.00 54.69 317 ILE A CA 1
ATOM 2652 C C . ILE A 1 317 ? -7.097 20.884 -42.402 1.00 54.69 317 ILE A C 1
ATOM 2654 O O . ILE A 1 317 ? -6.467 21.471 -43.280 1.00 54.69 317 ILE A O 1
ATOM 2658 N N . SER A 1 318 ? -8.431 20.946 -42.326 1.00 53.22 318 SER A N 1
ATOM 2659 C CA . SER A 1 318 ? -9.276 21.707 -43.256 1.00 53.22 318 SER A CA 1
ATOM 2660 C C . SER A 1 318 ? -9.073 23.222 -43.169 1.00 53.22 318 SER A C 1
ATOM 2662 O O . SER A 1 318 ? -9.293 23.907 -44.164 1.00 53.22 318 SER A O 1
ATOM 2664 N N . THR A 1 319 ? -8.685 23.764 -42.011 1.00 53.38 319 THR A N 1
ATOM 2665 C CA . THR A 1 319 ? -8.399 25.203 -41.855 1.00 53.38 319 THR A CA 1
ATOM 2666 C C . THR A 1 319 ? -6.976 25.571 -42.269 1.00 53.38 319 THR A C 1
ATOM 2668 O O . THR A 1 319 ? -6.747 26.702 -42.690 1.00 53.38 319 THR A O 1
ATOM 2671 N N . TYR A 1 320 ? -6.024 24.635 -42.189 1.00 50.09 320 TYR A N 1
ATOM 2672 C CA . TYR A 1 320 ? -4.633 24.864 -42.598 1.00 50.09 320 TYR A CA 1
ATOM 2673 C C . TYR A 1 320 ? -4.383 24.585 -44.090 1.00 50.09 320 TYR A C 1
ATOM 2675 O O . TYR A 1 320 ? -3.497 25.184 -44.697 1.00 50.09 320 TYR A O 1
ATOM 2683 N N . ILE A 1 321 ? -5.177 23.707 -44.706 1.00 50.28 321 ILE A N 1
ATOM 2684 C CA . ILE A 1 321 ? -5.076 23.354 -46.125 1.00 50.28 321 ILE A CA 1
ATOM 2685 C C . ILE A 1 321 ? -6.310 23.896 -46.863 1.00 50.28 321 ILE A C 1
ATOM 2687 O O . ILE A 1 321 ? -7.207 23.146 -47.242 1.00 50.28 321 ILE A O 1
ATOM 2691 N N . ASP A 1 322 ? -6.356 25.211 -47.107 1.00 47.66 322 ASP A N 1
ATOM 2692 C CA . ASP A 1 322 ? -7.321 25.815 -48.046 1.00 47.66 322 ASP A CA 1
ATOM 2693 C C . ASP A 1 322 ? -6.859 25.559 -49.494 1.00 47.66 322 ASP A C 1
ATOM 2695 O O . ASP A 1 322 ? -6.414 26.457 -50.213 1.00 47.66 322 ASP A O 1
ATOM 2699 N N . PHE A 1 323 ? -6.917 24.298 -49.939 1.00 51.19 323 PHE A N 1
ATOM 2700 C CA . PHE A 1 323 ? -6.750 23.951 -51.354 1.00 51.19 323 PHE A CA 1
ATOM 2701 C C . PHE A 1 323 ? -8.044 24.259 -52.104 1.00 51.19 323 PHE A C 1
ATOM 2703 O O . PHE A 1 323 ? -8.834 23.388 -52.472 1.00 51.19 323 PHE A O 1
ATOM 2710 N N . ASN A 1 324 ? -8.270 25.544 -52.345 1.00 55.75 324 ASN A N 1
ATOM 2711 C CA . ASN A 1 324 ? -9.413 25.984 -53.118 1.00 55.75 324 ASN A CA 1
ATOM 2712 C C . ASN A 1 324 ? -9.144 25.754 -54.615 1.00 55.75 324 ASN A C 1
ATOM 2714 O O . ASN A 1 324 ? -8.635 26.626 -55.322 1.00 55.75 324 ASN A O 1
ATOM 2718 N N . MET A 1 325 ? -9.486 24.558 -55.105 1.00 50.47 325 MET A N 1
ATOM 2719 C CA . MET A 1 325 ? -9.289 24.117 -56.496 1.00 50.47 325 MET A CA 1
ATOM 2720 C C . MET A 1 325 ? -9.888 25.106 -57.521 1.00 50.47 325 MET A C 1
ATOM 2722 O O . MET A 1 325 ? -9.390 25.243 -58.637 1.00 50.47 325 MET A O 1
ATOM 2726 N N . THR A 1 326 ? -10.906 25.877 -57.115 1.00 54.25 326 THR A N 1
ATOM 2727 C CA . THR A 1 326 ? -11.523 26.918 -57.951 1.00 54.25 326 THR A CA 1
ATOM 2728 C C . THR A 1 326 ? -10.672 28.183 -58.113 1.00 54.25 326 THR A C 1
ATOM 2730 O O . THR A 1 326 ? -10.826 28.875 -59.118 1.00 54.25 326 THR A O 1
ATOM 2733 N N .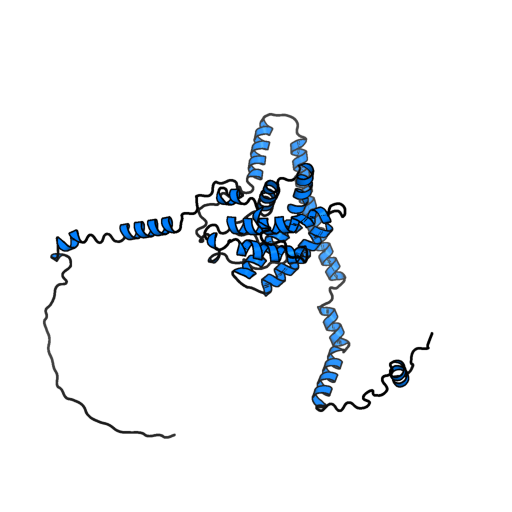 LYS A 1 327 ? -9.752 28.488 -57.182 1.00 56.16 327 LYS A N 1
ATOM 2734 C CA . LYS A 1 327 ? -8.790 29.601 -57.317 1.00 56.16 327 LYS A CA 1
ATOM 2735 C C . LYS A 1 327 ? -7.644 29.245 -58.269 1.00 56.16 327 LYS A C 1
ATOM 2737 O O . LYS A 1 327 ? -7.247 30.092 -59.061 1.00 56.16 327 LYS A O 1
ATOM 2742 N N . ILE A 1 328 ? -7.176 27.994 -58.245 1.00 56.00 328 ILE A N 1
ATOM 2743 C CA . ILE A 1 328 ? -6.097 27.498 -59.123 1.00 56.00 328 ILE A CA 1
ATOM 2744 C C . ILE A 1 328 ? -6.566 27.437 -60.585 1.00 56.00 328 ILE A C 1
ATOM 2746 O O . ILE A 1 328 ? -5.844 27.848 -61.487 1.00 56.00 328 ILE A O 1
ATOM 2750 N N . LEU A 1 329 ? -7.812 27.015 -60.826 1.00 51.81 329 LEU A N 1
ATOM 2751 C CA . LEU A 1 329 ? -8.398 26.976 -62.172 1.00 51.81 329 LEU A CA 1
ATOM 2752 C C . LEU A 1 329 ? -8.745 28.364 -62.738 1.00 51.81 329 LEU A C 1
ATOM 2754 O O . LEU A 1 329 ? -8.878 28.508 -63.950 1.00 51.81 329 LEU A O 1
ATOM 2758 N N . LYS A 1 330 ? -8.900 29.384 -61.882 1.00 57.28 330 LYS A N 1
ATOM 2759 C CA . LYS A 1 330 ? -9.238 30.755 -62.299 1.00 57.28 330 LYS A CA 1
ATOM 2760 C C . LYS A 1 330 ? -8.028 31.616 -62.650 1.00 57.28 330 LYS A C 1
ATOM 2762 O O . LYS A 1 330 ? -8.225 32.643 -63.291 1.00 57.28 330 LYS A O 1
ATOM 2767 N N . ASN A 1 331 ? -6.815 31.242 -62.238 1.00 59.34 331 ASN A N 1
ATOM 2768 C CA . ASN A 1 331 ? -5.620 32.002 -62.595 1.00 59.34 331 ASN A CA 1
ATOM 2769 C C . ASN A 1 331 ? -4.380 31.098 -62.751 1.00 59.34 331 ASN A C 1
ATOM 2771 O O . ASN A 1 331 ? -3.571 30.989 -61.826 1.00 59.34 331 ASN A O 1
ATOM 2775 N N . PRO A 1 332 ? -4.222 30.433 -63.909 1.00 52.66 332 PRO A N 1
ATOM 2776 C CA . PRO A 1 332 ? -3.085 29.548 -64.158 1.00 52.66 332 PRO A CA 1
ATOM 2777 C C . PRO A 1 332 ? -1.738 30.290 -64.273 1.00 52.66 332 PRO A C 1
ATOM 2779 O O . PRO A 1 332 ? -0.695 29.661 -64.139 1.00 52.66 332 PRO A O 1
ATOM 2782 N N . GLU A 1 333 ? -1.731 31.616 -64.458 1.00 49.03 333 GLU A N 1
ATOM 2783 C CA . GLU A 1 333 ? -0.508 32.393 -64.724 1.00 49.03 333 GLU A CA 1
ATOM 2784 C C . GLU A 1 333 ? 0.322 32.749 -63.475 1.00 49.03 333 GLU A C 1
ATOM 2786 O O . GLU A 1 333 ? 1.472 33.165 -63.604 1.00 49.03 333 GLU A O 1
ATOM 2791 N N . GLY A 1 334 ? -0.198 32.539 -62.259 1.00 52.12 334 GLY A N 1
ATOM 2792 C CA . GLY A 1 334 ? 0.538 32.808 -61.011 1.00 52.12 334 GLY A CA 1
ATOM 2793 C C . GLY A 1 334 ? 1.542 31.723 -60.596 1.00 52.12 334 GLY A C 1
ATOM 2794 O O . GLY A 1 334 ? 2.346 31.954 -59.696 1.00 52.12 334 GLY A O 1
ATOM 2795 N N . TYR A 1 335 ? 1.505 30.547 -61.233 1.00 50.50 335 TYR A N 1
ATOM 2796 C CA . TYR A 1 335 ? 2.322 29.378 -60.871 1.00 50.50 335 TYR A CA 1
ATOM 2797 C C . TYR A 1 335 ? 3.042 28.748 -62.072 1.00 50.50 335 TYR A C 1
ATOM 2799 O O . TYR A 1 335 ? 3.359 27.558 -62.072 1.00 50.50 335 TYR A O 1
ATOM 2807 N N . THR A 1 336 ? 3.339 29.548 -63.094 1.00 39.12 336 THR A N 1
ATOM 2808 C CA . THR A 1 336 ? 4.195 29.139 -64.214 1.00 39.12 336 THR A CA 1
ATOM 2809 C C . THR A 1 336 ? 5.622 29.624 -63.968 1.00 39.12 336 THR A C 1
ATOM 2811 O O . THR A 1 336 ? 5.899 30.820 -64.009 1.00 39.12 336 THR A O 1
ATOM 2814 N N . MET A 1 337 ? 6.543 28.692 -63.710 1.00 42.75 337 MET A N 1
ATOM 2815 C CA . MET A 1 337 ? 7.985 28.964 -63.724 1.00 42.75 337 MET A CA 1
ATOM 2816 C C . MET A 1 337 ? 8.413 29.424 -65.130 1.00 42.75 337 MET A C 1
ATOM 2818 O O . MET A 1 337 ? 8.091 28.731 -66.098 1.00 42.75 337 MET A O 1
ATOM 2822 N N . PRO A 1 338 ? 9.158 30.534 -65.288 1.00 36.91 338 PRO A N 1
ATOM 2823 C CA . PRO A 1 338 ? 9.653 30.939 -66.596 1.00 36.91 338 PRO A CA 1
ATOM 2824 C C . PRO A 1 338 ? 10.857 30.083 -67.013 1.00 36.91 338 PRO A C 1
ATOM 2826 O O . PRO A 1 338 ? 11.816 29.903 -66.262 1.00 36.91 338 PRO A O 1
ATOM 2829 N N . ALA A 1 339 ? 10.801 29.570 -68.241 1.00 31.69 339 ALA A N 1
ATOM 2830 C CA . ALA A 1 339 ? 11.868 28.823 -68.891 1.00 31.69 339 ALA A CA 1
ATOM 2831 C C . ALA A 1 339 ? 12.741 29.727 -69.790 1.00 31.69 339 ALA A C 1
ATOM 2833 O O . ALA A 1 339 ? 12.223 30.299 -70.743 1.00 31.69 339 ALA A O 1
ATOM 2834 N N . SER A 1 340 ? 14.070 29.692 -69.564 1.00 36.22 340 SER A N 1
ATOM 2835 C CA . SER A 1 340 ? 15.199 29.909 -70.520 1.00 36.22 340 SER A CA 1
ATOM 2836 C C . SER A 1 340 ? 15.387 31.340 -71.111 1.00 36.22 340 SER A C 1
ATOM 2838 O O . SER A 1 340 ? 14.402 32.033 -71.303 1.00 36.22 340 SER A O 1
ATOM 2840 N N . LYS A 1 341 ? 16.566 31.931 -71.411 1.00 33.34 341 LYS A N 1
ATOM 2841 C CA . LYS A 1 341 ? 17.883 31.530 -71.992 1.00 33.34 341 LYS A CA 1
ATOM 2842 C C . LYS A 1 341 ? 18.946 32.636 -71.695 1.00 33.34 341 LYS A C 1
ATOM 2844 O O . LYS A 1 341 ? 18.547 33.786 -71.560 1.00 33.34 341 LYS A O 1
ATOM 2849 N N . GLU A 1 342 ? 20.217 32.345 -71.361 1.00 30.36 342 GLU A N 1
ATOM 2850 C CA . GLU A 1 342 ? 21.424 32.136 -72.229 1.00 30.36 342 GLU A CA 1
ATOM 2851 C C . GLU A 1 342 ? 22.008 33.452 -72.814 1.00 30.36 342 GLU A C 1
ATOM 2853 O O . GLU A 1 342 ? 21.265 34.225 -73.401 1.00 30.36 342 GLU A O 1
ATOM 2858 N N . GLU A 1 343 ? 23.250 33.880 -72.515 1.00 31.70 343 GLU A N 1
ATOM 2859 C CA . GLU A 1 343 ? 24.548 33.595 -73.197 1.00 31.70 343 GLU A CA 1
ATOM 2860 C C . GLU A 1 343 ? 25.667 34.444 -72.505 1.00 31.70 343 GLU A C 1
ATOM 2862 O O . GLU A 1 343 ? 25.346 35.448 -71.880 1.00 31.70 343 GLU A O 1
ATOM 2867 N N . SER A 1 344 ? 26.996 34.252 -72.561 1.00 31.62 344 SER A N 1
ATOM 2868 C CA . SER A 1 344 ? 27.941 33.368 -73.264 1.00 31.62 344 SER A CA 1
ATOM 2869 C C . SER A 1 344 ? 29.354 33.548 -72.650 1.00 31.62 344 SER A C 1
ATOM 2871 O O . SER A 1 344 ? 29.684 34.633 -72.166 1.00 31.62 344 SER A O 1
ATOM 2873 N N . ARG A 1 345 ? 30.219 32.522 -72.733 1.00 28.59 345 ARG A N 1
ATOM 2874 C CA . ARG A 1 345 ? 31.590 32.606 -73.300 1.00 28.59 345 ARG A CA 1
ATOM 2875 C C . ARG A 1 345 ? 32.231 31.208 -73.404 1.00 28.59 345 ARG A C 1
ATOM 2877 O O . ARG A 1 345 ? 32.368 30.496 -72.416 1.00 28.59 345 ARG A O 1
ATOM 2884 N N . LEU A 1 346 ? 32.589 30.864 -74.646 1.00 31.81 346 LEU A N 1
ATOM 2885 C CA . LEU A 1 346 ? 33.343 29.696 -75.143 1.00 31.81 346 LEU A CA 1
ATOM 2886 C C . LEU A 1 346 ? 34.693 29.519 -74.409 1.00 31.81 346 LEU A C 1
ATOM 2888 O O . LEU A 1 346 ? 35.224 30.497 -73.898 1.00 31.81 346 LEU A O 1
ATOM 2892 N N . SER A 1 347 ? 35.358 28.362 -74.309 1.00 30.16 347 SER A N 1
ATOM 2893 C CA . SER A 1 347 ? 35.763 27.309 -75.270 1.00 30.16 347 SER A CA 1
ATOM 2894 C C . SER A 1 347 ? 36.447 26.187 -74.440 1.00 30.16 347 SER A C 1
ATOM 2896 O O . SER A 1 347 ? 36.836 26.455 -73.311 1.00 30.16 347 SER A O 1
ATOM 2898 N N . GLY A 1 348 ? 36.678 24.932 -74.827 1.00 28.30 348 GLY A N 1
ATOM 2899 C CA . GLY A 1 348 ? 36.446 24.125 -76.018 1.00 28.30 348 GLY A CA 1
ATOM 2900 C C . GLY A 1 348 ? 36.729 22.648 -75.652 1.00 28.30 348 GLY A C 1
ATOM 2901 O O . GLY A 1 348 ? 37.501 22.359 -74.739 1.00 28.30 348 GLY A O 1
ATOM 2902 N N . LEU A 1 349 ? 36.054 21.724 -76.335 1.00 30.42 349 LEU A N 1
ATOM 2903 C CA . LEU A 1 349 ? 36.281 20.265 -76.318 1.00 30.42 349 LEU A CA 1
ATOM 2904 C C . LEU A 1 349 ? 37.468 19.917 -77.260 1.00 30.42 349 LEU A C 1
ATOM 2906 O O . LEU A 1 349 ? 37.801 20.778 -78.080 1.00 30.42 349 LEU A O 1
ATOM 2910 N N . PRO A 1 350 ? 38.091 18.709 -77.242 1.00 38.31 350 PRO A N 1
ATOM 2911 C CA . PRO A 1 350 ? 37.436 17.462 -77.701 1.00 38.31 350 PRO A CA 1
ATOM 2912 C C . PRO A 1 350 ? 37.833 16.171 -76.923 1.00 38.31 350 PRO A C 1
ATOM 2914 O O . PRO A 1 350 ? 38.948 16.023 -76.447 1.00 38.31 350 PRO A O 1
ATOM 2917 N N . THR A 1 351 ? 36.894 15.269 -76.604 1.00 28.89 351 THR A N 1
ATOM 2918 C CA . THR A 1 351 ? 36.512 14.023 -77.331 1.00 28.89 351 THR A CA 1
ATOM 2919 C C . THR A 1 351 ? 37.547 12.872 -77.355 1.00 28.89 351 THR A C 1
ATOM 2921 O O . THR A 1 351 ? 38.521 12.955 -78.093 1.00 28.89 351 THR A O 1
ATOM 2924 N N . LYS A 1 352 ? 37.244 11.733 -76.690 1.00 30.50 352 LYS A N 1
ATOM 2925 C CA . LYS A 1 352 ? 37.026 10.370 -77.274 1.00 30.50 352 LYS A CA 1
ATOM 2926 C C . LYS A 1 352 ? 37.140 9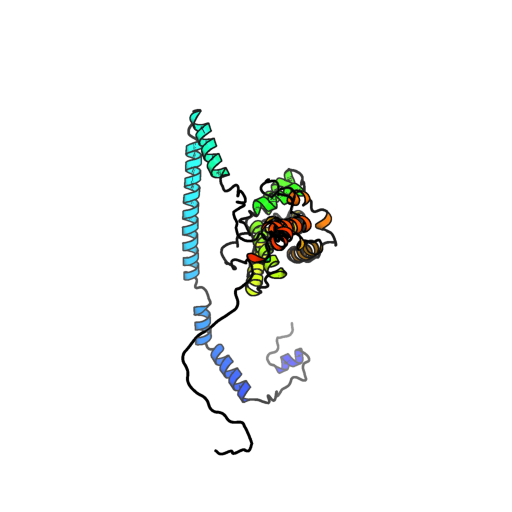.221 -76.237 1.00 30.50 352 LYS A C 1
ATOM 2928 O O . LYS A 1 352 ? 38.213 8.977 -75.717 1.00 30.50 352 LYS A O 1
ATOM 2933 N N . ALA A 1 353 ? 36.008 8.534 -76.030 1.00 30.56 353 ALA A N 1
ATOM 2934 C CA . ALA A 1 353 ? 35.707 7.081 -76.022 1.00 30.56 353 ALA A CA 1
ATOM 2935 C C . ALA A 1 353 ? 36.642 5.988 -75.393 1.00 30.56 353 ALA A C 1
ATOM 2937 O O . ALA A 1 353 ? 37.845 6.176 -75.274 1.00 30.56 353 ALA A O 1
ATOM 2938 N N . PRO A 1 354 ? 36.080 4.802 -75.029 1.00 51.59 354 PRO A N 1
ATOM 2939 C CA . PRO A 1 354 ? 36.576 3.884 -73.984 1.00 51.59 354 PRO A CA 1
ATOM 2940 C C . PRO A 1 354 ? 37.183 2.556 -74.500 1.00 51.59 354 PRO A C 1
ATOM 2942 O O . PRO A 1 354 ? 36.825 2.119 -75.590 1.00 51.59 354 PRO A O 1
ATOM 2945 N N . SER A 1 355 ? 37.991 1.842 -73.689 1.00 27.14 355 SER A N 1
ATOM 2946 C CA . SER A 1 355 ? 38.141 0.361 -73.748 1.00 27.14 355 SER A CA 1
ATOM 2947 C C . SER A 1 355 ? 39.098 -0.242 -72.695 1.00 27.14 355 SER A C 1
ATOM 2949 O O . SER A 1 355 ? 40.195 0.284 -72.557 1.00 27.14 355 SER A O 1
ATOM 2951 N N . LYS A 1 356 ? 38.718 -1.425 -72.152 1.00 30.88 356 LYS A N 1
ATOM 2952 C CA . LYS A 1 356 ? 39.536 -2.574 -71.642 1.00 30.88 356 LYS A CA 1
ATOM 2953 C C . LYS A 1 356 ? 40.486 -2.291 -70.452 1.00 30.88 356 LYS A C 1
ATOM 2955 O O . LYS A 1 356 ? 41.134 -1.268 -70.423 1.00 30.88 356 LYS A O 1
ATOM 2960 N N . GLY A 1 357 ? 40.652 -3.118 -69.416 1.00 26.16 357 GLY A N 1
ATOM 2961 C CA . GLY A 1 357 ? 40.582 -4.576 -69.245 1.00 26.16 357 GLY A CA 1
ATOM 2962 C C . GLY A 1 357 ? 41.899 -5.037 -68.579 1.00 26.16 357 GLY A C 1
ATOM 2963 O O . GLY A 1 357 ? 42.933 -4.493 -68.947 1.00 26.16 357 GLY A O 1
ATOM 2964 N N . TYR A 1 358 ? 41.852 -6.046 -67.685 1.00 30.86 358 TYR A N 1
ATOM 2965 C CA . TYR A 1 358 ? 42.994 -6.745 -67.026 1.00 30.86 358 TYR A CA 1
ATOM 2966 C C . TYR A 1 358 ? 43.749 -5.936 -65.940 1.00 30.86 358 TYR A C 1
ATOM 2968 O O . TYR A 1 358 ? 43.884 -4.731 -66.071 1.00 30.86 358 TYR A O 1
ATOM 2976 N N . GLN A 1 359 ? 44.307 -6.468 -64.844 1.00 33.09 359 GLN A N 1
ATOM 2977 C CA . GLN A 1 359 ? 44.304 -7.764 -64.150 1.00 33.09 359 GLN A CA 1
ATOM 2978 C C . GLN A 1 359 ? 44.952 -7.541 -62.758 1.00 33.09 359 GLN A C 1
ATOM 2980 O O . GLN A 1 359 ? 45.758 -6.629 -62.592 1.00 33.09 359 GLN A O 1
ATOM 2985 N N . GLU A 1 360 ? 44.609 -8.401 -61.800 1.00 34.16 360 GLU A N 1
ATOM 2986 C CA . GLU A 1 360 ? 45.456 -8.987 -60.738 1.00 34.16 360 GLU A CA 1
ATOM 2987 C C . GLU A 1 360 ? 46.941 -8.578 -60.596 1.00 34.16 360 GLU A C 1
ATOM 2989 O O . GLU A 1 360 ? 47.718 -8.688 -61.540 1.00 34.16 360 GLU A O 1
ATOM 2994 N N . THR A 1 361 ? 47.362 -8.279 -59.356 1.00 35.72 361 THR A N 1
ATOM 2995 C CA . THR A 1 361 ? 48.513 -8.867 -58.600 1.00 35.72 361 THR A CA 1
ATOM 2996 C C . THR A 1 361 ? 48.631 -8.116 -57.252 1.00 35.72 361 THR A C 1
ATOM 2998 O O . THR A 1 361 ? 48.654 -6.894 -57.247 1.00 35.72 361 THR A O 1
ATOM 3001 N N . LEU A 1 362 ? 48.453 -8.689 -56.051 1.00 39.00 362 LEU A N 1
ATOM 3002 C CA . LEU A 1 362 ? 49.213 -9.706 -55.297 1.00 39.00 362 LEU A CA 1
ATOM 3003 C C . LEU A 1 362 ? 50.688 -9.342 -55.017 1.00 39.00 362 LEU A C 1
ATOM 3005 O O . LEU A 1 362 ? 51.460 -9.169 -55.956 1.00 39.00 362 LEU A O 1
ATOM 3009 N N . ARG A 1 363 ? 51.036 -9.401 -53.713 1.00 38.47 363 ARG A N 1
ATOM 3010 C CA . ARG A 1 363 ? 52.332 -9.265 -52.992 1.00 38.47 363 ARG A CA 1
ATOM 3011 C C . ARG A 1 363 ? 52.499 -7.932 -52.246 1.00 38.47 363 ARG A C 1
ATOM 3013 O O . ARG A 1 363 ? 52.345 -6.882 -52.851 1.00 38.47 363 ARG A O 1
ATOM 3020 N N . SER A 1 364 ? 52.805 -7.897 -50.948 1.00 44.06 364 SER A N 1
ATOM 3021 C CA . SER A 1 364 ? 53.263 -8.921 -49.987 1.00 44.06 364 SER A CA 1
ATOM 3022 C C . SER A 1 364 ? 52.708 -8.640 -48.597 1.00 44.06 364 SER A C 1
ATOM 3024 O O . SER A 1 364 ? 52.406 -7.456 -48.332 1.00 44.06 364 SER A O 1
#